Protein AF-A0A4D4JA63-F1 (afdb_monomer)

Foldseek 3Di:
DVVVVVVVVVVLVVVCVVDPDNVVSVVVVVVVVVVVVVVVPDDPDDDDDDDDDDDDDDDDDDDDD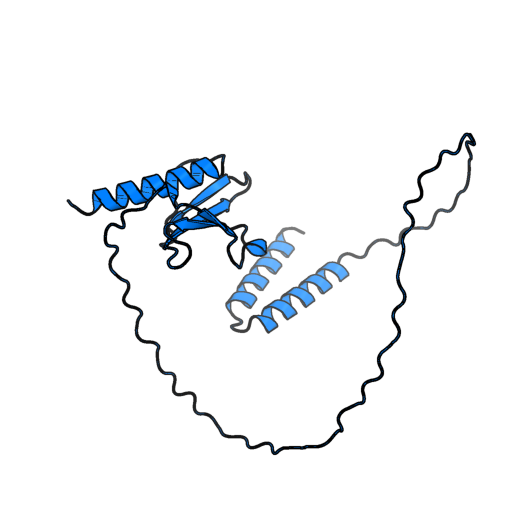DDDDDDDDDDDDDDDDDDDDPPDDDPDPPPPPPPPPPPPPPPDDQLDDFDPVQWDWAQDPCCVPFVKIWIWTDDPVDTDTQWIWFQDDPLRWIWTAGPVRHTQDDGHRDPVSNVVSSVVVSVCVNVVPPD

Solvent-accessible surface area (backbone atoms only — not comparable to full-atom values): 12854 Å² total; per-residue (Å²): 112,69,72,60,52,53,52,52,56,54,52,49,56,52,50,51,72,67,46,93,43,67,69,60,45,51,52,53,51,53,53,52,51,52,55,54,50,68,74,55,72,74,76,81,81,77,86,80,91,85,86,87,82,88,85,88,82,89,87,80,90,81,89,79,81,81,83,80,84,74,84,86,77,82,86,81,86,75,82,85,81,78,92,80,78,94,75,74,94,73,88,72,86,75,77,80,77,79,74,73,73,76,79,77,76,77,71,74,83,64,66,69,85,76,59,73,89,42,56,44,82,42,75,38,96,58,24,93,80,62,57,31,30,33,34,32,24,56,54,90,91,60,62,42,70,61,22,36,38,29,59,47,72,95,82,54,33,29,42,23,25,39,73,86,66,48,69,57,81,78,92,21,90,40,67,66,52,20,49,52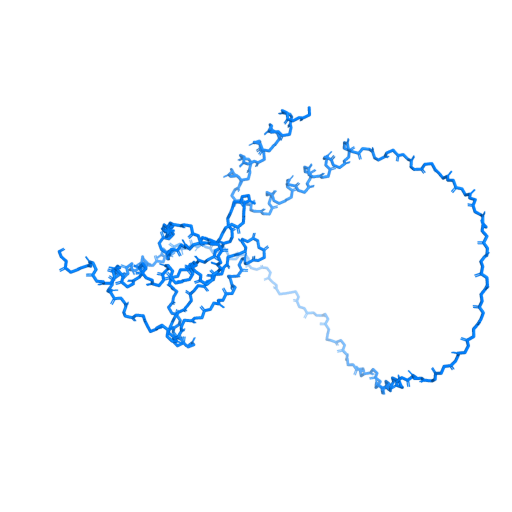,51,48,52,52,51,49,56,49,52,44,65,61,76,77,120

Nearest PDB structures (foldseek):
  5c94-assembly1_A-2  TM=3.506E-01  e=7.549E+00  Avian infectious bronchitis virus (strain M41)

pLDDT: mean 70.14, std 19.81, range [39.06, 97.62]

Mean predicted aligned error: 21.2 Å

Sequence (195 aa):
MAERAERAAGALRRAVTASGDIDTAVQDLLAAAAALTALHEPAPDEATPDTRARVTKPITEEAGQPTLVVPAAEPEDHPMPEADQLGKLVTKKVTKSRTRPPPVRATSPTPIDVDVDTVRLERSSDYNITGTWRVLAGTEDDPLVLGFLRREGIYRKWVARTVTAVKVSGHKPTRREALMALLLHHQQAAQGVGR

Secondary structure (DSSP, 8-state):
-HHHHHHHHHHHHHHHHH-S-HHHHHHHHHHHHHHHHHTS-PPP----------------------------------PPPP-----------------PPP-------------GGG-EEEE-TTHHHH-PEEEEES-SSS-EEEEEEEEETTTTEEEEEETT-PBPPS--SSHHHHHHHHHHHHHHHHHHTT-

Structure (mmCIF, N/CA/C/O backbone):
data_AF-A0A4D4JA63-F1
#
_entry.id   AF-A0A4D4JA63-F1
#
loop_
_atom_site.group_PDB
_atom_site.id
_atom_site.type_symbol
_atom_site.label_atom_id
_atom_site.label_alt_id
_atom_site.label_comp_id
_atom_site.label_asym_id
_atom_site.label_entity_id
_atom_site.label_seq_id
_atom_site.pdbx_PDB_ins_code
_atom_site.Cartn_x
_atom_site.Cartn_y
_atom_site.Cartn_z
_atom_site.occupancy
_atom_site.B_iso_or_equiv
_atom_site.auth_seq_id
_atom_site.auth_comp_id
_atom_site.auth_asym_id
_atom_site.auth_atom_id
_atom_site.pdbx_PDB_model_num
ATOM 1 N N . MET A 1 1 ? 10.667 -2.551 -38.366 1.00 55.56 1 MET A N 1
ATOM 2 C CA . MET A 1 1 ? 10.318 -3.537 -37.314 1.00 55.56 1 MET A CA 1
ATOM 3 C C . MET A 1 1 ? 9.519 -2.892 -36.178 1.00 55.56 1 MET A C 1
ATOM 5 O O . MET A 1 1 ? 8.389 -3.309 -35.966 1.00 55.56 1 MET A O 1
ATOM 9 N N . ALA A 1 2 ? 10.030 -1.843 -35.516 1.00 55.19 2 ALA A N 1
ATOM 10 C CA . ALA A 1 2 ? 9.375 -1.201 -34.361 1.00 55.19 2 ALA A CA 1
ATOM 11 C C . ALA A 1 2 ? 7.946 -0.675 -34.629 1.00 55.19 2 ALA A C 1
ATOM 13 O O . ALA A 1 2 ? 7.029 -0.956 -33.865 1.00 55.19 2 ALA A O 1
ATOM 14 N N . GLU A 1 3 ? 7.721 -0.009 -35.763 1.00 56.59 3 GLU A N 1
ATOM 15 C CA . GLU A 1 3 ? 6.415 0.587 -36.094 1.00 56.59 3 GLU A CA 1
ATOM 16 C C . GLU A 1 3 ? 5.309 -0.460 -36.357 1.00 56.59 3 GLU A C 1
ATOM 18 O O . GLU A 1 3 ? 4.123 -0.219 -36.128 1.00 56.59 3 GLU A O 1
ATOM 23 N N . ARG A 1 4 ? 5.692 -1.667 -36.804 1.00 56.50 4 ARG A N 1
ATOM 24 C CA . ARG A 1 4 ? 4.758 -2.794 -36.979 1.00 56.50 4 ARG A CA 1
ATOM 25 C C . ARG A 1 4 ? 4.388 -3.428 -35.637 1.00 56.50 4 ARG A C 1
ATOM 27 O O . ARG A 1 4 ? 3.228 -3.781 -35.444 1.00 56.50 4 ARG A O 1
ATOM 34 N N . ALA A 1 5 ? 5.339 -3.508 -34.705 1.00 62.22 5 ALA A N 1
ATOM 35 C CA . ALA A 1 5 ? 5.100 -4.016 -33.357 1.00 62.22 5 ALA A CA 1
ATOM 36 C C . ALA A 1 5 ? 4.168 -3.092 -32.552 1.00 62.22 5 ALA A C 1
ATOM 38 O O . ALA A 1 5 ? 3.255 -3.575 -31.885 1.00 62.22 5 ALA A O 1
ATOM 39 N N . GLU A 1 6 ? 4.324 -1.769 -32.670 1.00 61.19 6 GLU A N 1
ATOM 40 C CA . GLU A 1 6 ? 3.425 -0.818 -32.002 1.00 61.19 6 GLU A CA 1
ATOM 41 C C . GLU A 1 6 ? 1.997 -0.851 -32.557 1.00 61.19 6 GLU A C 1
ATOM 43 O O . GLU A 1 6 ? 1.040 -0.806 -31.781 1.00 61.19 6 GLU A O 1
ATOM 48 N N . ARG A 1 7 ? 1.818 -1.001 -33.879 1.00 64.06 7 ARG A N 1
ATOM 49 C CA . ARG A 1 7 ? 0.473 -1.169 -34.460 1.00 64.06 7 ARG A CA 1
ATOM 50 C C . ARG A 1 7 ? -0.195 -2.465 -34.007 1.00 64.06 7 ARG A C 1
ATOM 52 O O . ARG A 1 7 ? -1.382 -2.438 -33.688 1.00 64.06 7 ARG A O 1
ATOM 59 N N . ALA A 1 8 ? 0.555 -3.564 -33.920 1.00 62.78 8 ALA A N 1
ATOM 60 C CA . ALA A 1 8 ? 0.040 -4.836 -33.415 1.00 62.78 8 ALA A CA 1
ATOM 61 C C . ALA A 1 8 ? -0.356 -4.741 -31.930 1.00 62.78 8 ALA A C 1
ATOM 63 O O . ALA A 1 8 ? -1.462 -5.127 -31.556 1.00 62.78 8 ALA A O 1
ATOM 64 N N . ALA A 1 9 ? 0.490 -4.131 -31.093 1.00 68.00 9 ALA A N 1
ATOM 65 C CA . ALA A 1 9 ? 0.197 -3.915 -29.676 1.00 68.00 9 ALA A CA 1
ATOM 66 C C . ALA A 1 9 ? -1.012 -2.982 -29.456 1.00 68.00 9 ALA A C 1
ATOM 68 O O . ALA A 1 9 ? -1.812 -3.193 -28.541 1.00 68.00 9 ALA A O 1
ATOM 69 N N . GLY A 1 10 ? -1.170 -1.963 -30.306 1.00 68.88 10 GLY A N 1
ATOM 70 C CA . GLY A 1 10 ? -2.312 -1.052 -30.281 1.00 68.88 10 GLY A CA 1
ATOM 71 C C . GLY A 1 10 ? -3.630 -1.721 -30.681 1.00 68.88 10 GLY A C 1
ATOM 72 O O . GLY A 1 10 ? -4.651 -1.472 -30.040 1.00 68.88 10 GLY A O 1
ATOM 73 N N . ALA A 1 11 ? -3.614 -2.587 -31.699 1.00 65.75 11 ALA A N 1
ATOM 74 C CA . ALA A 1 11 ? -4.781 -3.365 -32.116 1.00 65.75 11 ALA A CA 1
ATOM 75 C C . ALA A 1 11 ? -5.203 -4.374 -31.036 1.00 65.75 11 ALA A C 1
ATOM 77 O O . ALA A 1 11 ? -6.379 -4.443 -30.683 1.00 65.75 11 ALA A O 1
ATOM 78 N N . LEU A 1 12 ? -4.229 -5.061 -30.431 1.00 62.06 12 LEU A N 1
ATOM 79 C CA . LEU A 1 12 ? -4.446 -6.015 -29.345 1.00 62.06 12 LEU A CA 1
ATOM 80 C C . LEU A 1 12 ? -5.107 -5.356 -28.125 1.00 62.06 12 LEU A C 1
ATOM 82 O O . LEU A 1 12 ? -6.103 -5.853 -27.609 1.00 62.06 12 LEU A O 1
ATOM 86 N N . ARG A 1 13 ? -4.612 -4.186 -27.693 1.00 67.31 13 ARG A N 1
ATOM 87 C CA . ARG A 1 13 ? -5.213 -3.458 -26.562 1.00 67.31 13 ARG A CA 1
ATOM 88 C C . ARG A 1 13 ? -6.661 -3.053 -26.814 1.00 67.31 13 ARG A C 1
ATOM 90 O O . ARG A 1 13 ? -7.427 -3.030 -25.860 1.00 67.31 13 ARG A O 1
ATOM 97 N N . ARG A 1 14 ? -7.031 -2.727 -28.058 1.00 64.31 14 ARG A N 1
ATOM 98 C CA . ARG A 1 14 ? -8.421 -2.389 -28.411 1.00 64.31 14 ARG A CA 1
ATOM 99 C C . ARG A 1 14 ? -9.321 -3.620 -28.474 1.00 64.31 14 ARG A C 1
ATOM 101 O O . ARG A 1 14 ? -10.467 -3.530 -28.058 1.00 64.31 14 ARG A O 1
ATOM 108 N N . ALA A 1 15 ? -8.816 -4.750 -28.966 1.00 61.62 15 ALA A N 1
ATOM 109 C CA . ALA A 1 15 ? -9.575 -5.999 -28.998 1.00 61.62 15 ALA A CA 1
ATOM 110 C C . ALA A 1 15 ? -9.868 -6.514 -27.577 1.00 61.62 15 ALA A C 1
ATOM 112 O O . ALA A 1 15 ? -11.009 -6.840 -27.262 1.00 61.62 15 ALA A O 1
ATOM 113 N N . VAL A 1 16 ? -8.869 -6.473 -26.687 1.00 63.69 16 VAL A N 1
ATOM 114 C CA . VAL A 1 16 ? -9.004 -6.898 -25.282 1.00 63.69 16 VAL A CA 1
ATOM 115 C C . VAL A 1 16 ? -9.969 -6.007 -24.493 1.00 63.69 16 VAL A C 1
ATOM 117 O O . VAL A 1 16 ? -10.670 -6.497 -23.618 1.00 63.69 16 VAL A O 1
ATOM 120 N N . THR A 1 17 ? -10.040 -4.703 -24.783 1.00 66.88 17 THR A N 1
ATOM 121 C CA . THR A 1 17 ? -11.009 -3.815 -24.116 1.00 66.88 17 THR A CA 1
ATOM 122 C C . THR A 1 17 ? -12.413 -3.882 -24.712 1.00 66.88 17 THR A C 1
ATOM 124 O O . THR A 1 17 ? -13.366 -3.516 -24.027 1.00 66.88 17 THR A O 1
ATOM 127 N N . ALA A 1 18 ? -12.556 -4.333 -25.962 1.00 64.31 18 ALA A N 1
ATOM 128 C CA . ALA A 1 18 ? -13.848 -4.492 -26.626 1.00 64.31 18 ALA A CA 1
ATOM 129 C C . ALA A 1 18 ? -14.502 -5.855 -26.346 1.00 64.31 18 ALA A C 1
ATOM 131 O O . ALA A 1 18 ? -15.730 -5.942 -26.311 1.00 64.31 18 ALA A O 1
ATOM 132 N N . SER A 1 19 ? -13.708 -6.907 -26.133 1.00 54.28 19 SER A N 1
ATOM 133 C CA . SER A 1 19 ? -14.225 -8.235 -25.817 1.00 54.28 19 SER A CA 1
ATOM 134 C C . SER A 1 19 ? -14.506 -8.337 -24.318 1.00 54.28 19 SER A C 1
ATOM 136 O O . SER A 1 19 ? -13.595 -8.365 -23.497 1.00 54.28 19 SER A O 1
ATOM 138 N N . GLY A 1 20 ? -15.786 -8.374 -23.943 1.00 58.97 20 GLY A N 1
ATOM 139 C CA . GLY A 1 20 ? -16.220 -8.578 -22.554 1.00 58.97 20 GLY A CA 1
ATOM 140 C C . GLY A 1 20 ? -15.987 -10.000 -22.030 1.00 58.97 20 GLY A C 1
ATOM 141 O O . GLY A 1 20 ? -16.422 -10.308 -20.922 1.00 58.97 20 GLY A O 1
ATOM 142 N N . ASP A 1 21 ? -15.337 -10.852 -22.823 1.00 69.62 21 ASP A N 1
ATOM 143 C CA . ASP A 1 21 ? -15.116 -12.262 -22.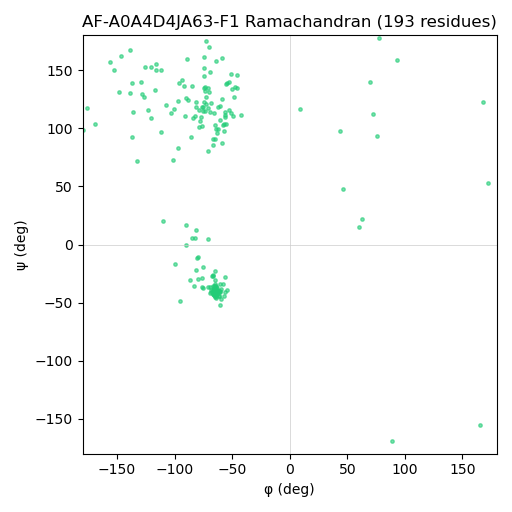547 1.00 69.62 21 ASP A CA 1
ATOM 144 C C . ASP A 1 21 ? -13.608 -12.559 -22.504 1.00 69.62 21 ASP A C 1
ATOM 146 O O . ASP A 1 21 ? -12.892 -12.482 -23.510 1.00 69.62 21 ASP A O 1
ATOM 150 N N . ILE A 1 22 ? -13.116 -12.817 -21.290 1.00 65.62 22 ILE A N 1
ATOM 151 C CA . ILE A 1 22 ? -11.687 -12.945 -20.971 1.00 65.62 22 ILE A CA 1
ATOM 152 C C . ILE A 1 22 ? -11.089 -14.173 -21.663 1.00 65.62 22 ILE A C 1
ATOM 154 O O . ILE A 1 22 ? -9.955 -14.109 -22.138 1.00 65.62 22 ILE A O 1
ATOM 158 N N . ASP A 1 23 ? -11.853 -15.258 -21.782 1.00 68.06 23 ASP A N 1
ATOM 159 C CA . ASP A 1 23 ? -11.395 -16.493 -22.417 1.00 68.06 23 ASP A CA 1
ATOM 160 C C . ASP A 1 23 ? -11.132 -16.293 -23.916 1.00 68.06 23 ASP A C 1
ATOM 162 O O . ASP A 1 23 ? -10.122 -16.762 -24.443 1.00 68.06 23 ASP A O 1
ATOM 166 N N . THR A 1 24 ? -11.967 -15.494 -24.588 1.00 68.19 24 THR A N 1
ATOM 167 C CA . THR A 1 24 ? -11.769 -15.142 -26.006 1.00 68.19 24 THR A CA 1
ATOM 168 C C . THR A 1 24 ? -10.519 -14.275 -26.192 1.00 68.19 24 THR A C 1
ATOM 170 O O . THR A 1 24 ? -9.704 -14.526 -27.077 1.00 68.19 24 THR A O 1
ATOM 173 N N . ALA A 1 25 ? -10.306 -13.295 -25.308 1.00 65.81 25 ALA A N 1
ATOM 174 C CA . ALA A 1 25 ? -9.130 -12.425 -25.355 1.00 65.81 25 ALA A CA 1
ATOM 175 C C . ALA A 1 25 ? -7.811 -13.186 -25.114 1.00 65.81 25 ALA A C 1
ATOM 177 O O . ALA A 1 25 ? -6.785 -12.862 -25.717 1.00 65.81 25 ALA A O 1
ATOM 178 N N . VAL A 1 26 ? -7.827 -14.201 -24.244 1.00 75.31 26 VAL A N 1
ATOM 179 C CA . VAL A 1 26 ? -6.666 -15.066 -23.992 1.00 75.31 26 VAL A CA 1
ATOM 180 C C . VAL A 1 26 ? -6.374 -15.956 -25.201 1.00 75.31 26 VAL A C 1
ATOM 182 O O . VAL A 1 26 ? -5.208 -16.078 -25.577 1.00 75.31 26 VAL A O 1
ATOM 185 N N . GLN A 1 27 ? -7.395 -16.529 -25.847 1.00 71.50 27 GLN A N 1
ATOM 186 C CA . GLN A 1 27 ? -7.204 -17.329 -27.062 1.00 71.50 27 GLN A CA 1
ATOM 187 C C . GLN A 1 27 ? -6.646 -16.498 -28.226 1.00 71.50 27 GLN A C 1
ATOM 189 O O . GLN A 1 27 ? -5.688 -16.929 -28.871 1.00 71.50 27 GLN A O 1
ATOM 194 N N . ASP A 1 28 ? -7.154 -15.281 -28.433 1.00 70.75 28 ASP A N 1
ATOM 195 C CA . ASP A 1 28 ? -6.648 -14.366 -29.464 1.00 70.75 28 ASP A CA 1
ATOM 196 C C . ASP A 1 28 ? -5.187 -13.961 -29.214 1.00 70.75 28 ASP A C 1
ATOM 198 O O . ASP A 1 28 ? -4.378 -13.899 -30.145 1.00 70.75 28 ASP A O 1
ATOM 202 N N . LEU A 1 29 ? -4.810 -13.731 -27.950 1.00 71.75 29 LEU A N 1
ATOM 203 C CA . LEU A 1 29 ? -3.424 -13.442 -27.574 1.00 71.75 29 LEU A CA 1
ATOM 204 C C . LEU A 1 29 ? -2.496 -14.623 -27.892 1.00 71.75 29 LEU A C 1
ATOM 206 O O . LEU A 1 29 ? -1.390 -14.427 -28.400 1.00 71.75 29 LEU A O 1
ATOM 210 N N . LEU A 1 30 ? -2.943 -15.844 -27.596 1.00 76.94 30 LEU A N 1
ATOM 211 C CA . LEU A 1 30 ? -2.167 -17.066 -27.795 1.00 76.94 30 LEU A CA 1
ATOM 212 C C . LEU A 1 30 ? -1.975 -17.360 -29.293 1.00 76.94 30 LEU A C 1
ATOM 214 O O . LEU A 1 30 ? -0.869 -17.697 -29.718 1.00 76.94 30 LEU A O 1
ATOM 218 N N . ALA A 1 31 ? -3.006 -17.121 -30.108 1.00 72.81 31 ALA A N 1
ATOM 219 C CA . ALA A 1 31 ? -2.924 -17.203 -31.565 1.00 72.81 31 ALA A CA 1
ATOM 220 C C . ALA A 1 31 ? -1.980 -16.140 -32.161 1.00 72.81 31 ALA A C 1
ATOM 222 O O . ALA A 1 31 ? -1.156 -16.448 -33.025 1.00 72.81 31 ALA A O 1
ATOM 223 N N . ALA A 1 32 ? -2.039 -14.898 -31.669 1.00 70.81 32 ALA A N 1
ATOM 224 C CA . ALA A 1 32 ? -1.147 -13.827 -32.114 1.00 70.81 32 ALA A CA 1
ATOM 225 C C . ALA A 1 32 ? 0.324 -14.096 -31.747 1.00 70.81 32 ALA A C 1
ATOM 227 O O . ALA A 1 32 ? 1.222 -13.817 -32.544 1.00 70.81 32 ALA A O 1
ATOM 228 N N . ALA A 1 33 ? 0.580 -14.669 -30.567 1.00 71.88 33 ALA A N 1
ATOM 229 C CA . ALA A 1 33 ? 1.919 -15.086 -30.159 1.00 71.88 33 ALA A CA 1
ATOM 230 C C . ALA A 1 33 ? 2.466 -16.197 -31.069 1.00 71.88 33 ALA A C 1
ATOM 232 O O . ALA A 1 33 ? 3.595 -16.086 -31.542 1.00 71.88 33 ALA A O 1
ATOM 233 N N . ALA A 1 34 ? 1.651 -17.205 -31.398 1.00 70.12 34 ALA A N 1
ATOM 234 C CA . ALA A 1 34 ? 2.039 -18.268 -32.325 1.00 70.12 34 ALA A CA 1
ATOM 235 C C . ALA A 1 34 ? 2.364 -17.732 -33.733 1.00 70.12 34 ALA A C 1
ATOM 237 O O . ALA A 1 34 ? 3.354 -18.143 -34.337 1.00 70.12 34 ALA A O 1
ATOM 238 N N . ALA A 1 35 ? 1.593 -16.760 -34.235 1.00 69.25 35 ALA A N 1
ATOM 239 C CA . ALA A 1 35 ? 1.867 -16.112 -35.520 1.00 69.25 35 ALA A CA 1
ATOM 240 C C . ALA A 1 35 ? 3.186 -15.313 -35.516 1.00 69.25 35 ALA A C 1
ATOM 242 O O . ALA A 1 35 ? 3.902 -15.289 -36.516 1.00 69.25 35 ALA A O 1
ATOM 243 N N . LEU A 1 36 ? 3.539 -14.683 -34.389 1.00 67.00 36 LEU A N 1
ATOM 244 C CA . LEU A 1 36 ? 4.828 -14.004 -34.225 1.00 67.00 36 LEU A CA 1
ATOM 245 C C . LEU A 1 36 ? 5.998 -14.991 -34.130 1.00 67.00 36 LEU A C 1
ATOM 247 O O . LEU A 1 36 ? 7.059 -14.712 -34.682 1.00 67.00 36 LEU A O 1
ATOM 251 N N . THR A 1 37 ? 5.806 -16.144 -33.486 1.00 66.44 37 THR A N 1
ATOM 252 C CA . THR A 1 37 ? 6.804 -17.224 -33.461 1.00 66.44 37 THR A CA 1
ATOM 253 C C . THR A 1 37 ? 7.017 -17.822 -34.851 1.00 66.44 37 THR A C 1
ATOM 255 O O . THR A 1 37 ? 8.156 -18.060 -35.226 1.00 66.44 37 THR A O 1
ATOM 258 N N . ALA A 1 38 ? 5.963 -17.980 -35.657 1.00 64.50 38 ALA A N 1
ATOM 259 C CA . ALA A 1 38 ? 6.079 -18.462 -37.036 1.00 64.50 38 ALA A CA 1
ATOM 260 C C . ALA A 1 38 ? 6.817 -17.483 -37.972 1.00 64.50 38 ALA A C 1
ATOM 262 O O . ALA A 1 38 ? 7.417 -17.903 -38.953 1.00 64.50 38 ALA A O 1
ATOM 263 N N . LEU A 1 39 ? 6.804 -16.180 -37.664 1.00 64.00 39 LEU A N 1
ATOM 264 C CA . LEU A 1 39 ? 7.601 -15.163 -38.368 1.00 64.00 39 LEU A CA 1
ATOM 265 C C . LEU A 1 39 ? 9.070 -15.129 -37.918 1.00 64.00 39 LEU A C 1
ATOM 267 O O . LEU A 1 39 ? 9.886 -14.450 -38.543 1.00 64.00 39 LEU A O 1
ATOM 271 N N . HIS A 1 40 ? 9.405 -15.825 -36.832 1.00 52.31 40 HIS A N 1
ATOM 272 C CA . HIS A 1 40 ? 10.767 -16.019 -36.362 1.00 52.31 40 HIS A CA 1
ATOM 273 C C . HIS A 1 40 ? 11.216 -17.421 -36.770 1.00 52.31 40 HIS A C 1
ATOM 275 O O . HIS A 1 40 ? 11.274 -18.323 -35.944 1.00 52.31 40 HIS A O 1
ATOM 281 N N . GLU A 1 41 ? 11.476 -17.606 -38.064 1.00 49.53 41 GLU A N 1
ATOM 282 C CA . GLU A 1 41 ? 12.080 -18.822 -38.610 1.00 49.53 41 GLU A CA 1
ATOM 283 C C . GLU A 1 41 ? 13.469 -18.988 -37.964 1.00 49.53 41 GLU A C 1
ATOM 285 O O . GLU A 1 41 ? 14.361 -18.175 -38.238 1.00 49.53 41 GLU A O 1
ATOM 290 N N . PRO A 1 42 ? 13.675 -19.951 -37.040 1.00 49.75 42 PRO A N 1
ATOM 291 C CA . PRO A 1 42 ? 15.015 -20.217 -36.560 1.00 49.75 42 PRO A CA 1
ATOM 292 C C . PRO A 1 42 ? 15.778 -20.817 -37.738 1.00 49.75 42 PRO A C 1
ATOM 294 O O . PRO A 1 42 ? 15.356 -21.824 -38.310 1.00 49.75 42 PRO A O 1
ATOM 297 N N . ALA A 1 43 ? 16.878 -20.173 -38.125 1.00 44.50 43 ALA A N 1
ATOM 298 C CA . ALA A 1 43 ? 17.797 -20.748 -39.094 1.00 44.50 43 ALA A CA 1
ATOM 299 C C . ALA A 1 43 ? 18.148 -22.183 -38.647 1.00 44.50 43 ALA A C 1
ATOM 301 O O . ALA A 1 43 ? 18.402 -22.384 -37.455 1.00 44.50 43 ALA A O 1
ATOM 302 N N . PRO A 1 44 ? 18.118 -23.178 -39.551 1.00 48.44 44 PRO A N 1
ATOM 303 C CA . PRO A 1 44 ? 18.487 -24.538 -39.201 1.00 48.44 44 PRO A CA 1
ATOM 304 C C . PRO A 1 44 ? 19.939 -24.538 -38.719 1.00 48.44 44 PRO A C 1
ATOM 306 O O . PRO A 1 44 ? 20.842 -24.121 -39.441 1.00 48.44 44 PRO A O 1
ATOM 309 N N . ASP A 1 45 ? 20.126 -24.960 -37.471 1.00 43.25 45 ASP A N 1
ATOM 310 C CA . ASP A 1 45 ? 21.423 -25.138 -36.830 1.00 43.25 45 ASP A CA 1
ATOM 311 C C . ASP A 1 45 ? 22.159 -26.259 -37.579 1.00 43.25 45 ASP A C 1
ATOM 313 O O . ASP A 1 45 ? 21.796 -27.438 -37.490 1.00 43.25 45 ASP A O 1
ATOM 317 N N . GLU A 1 46 ? 23.117 -25.876 -38.426 1.00 41.78 46 GLU A N 1
ATOM 318 C CA . GLU A 1 46 ? 23.966 -26.819 -39.140 1.00 41.78 46 GLU A CA 1
ATOM 319 C C . GLU A 1 46 ? 24.782 -27.625 -38.130 1.00 41.78 46 GLU A C 1
ATOM 321 O O . GLU A 1 46 ? 25.618 -27.114 -37.385 1.00 41.78 46 GLU A O 1
ATOM 326 N N . ALA A 1 47 ? 24.541 -28.932 -38.150 1.00 51.09 47 ALA A N 1
ATOM 327 C CA . ALA A 1 47 ? 25.324 -29.926 -37.452 1.00 51.09 47 ALA A CA 1
ATOM 328 C C . ALA A 1 47 ? 26.830 -29.741 -37.704 1.00 51.09 47 ALA A C 1
ATOM 330 O O . ALA A 1 47 ? 27.295 -29.795 -38.842 1.00 51.09 47 ALA A O 1
ATOM 331 N N . THR A 1 48 ? 27.615 -29.651 -36.631 1.00 50.19 48 THR A N 1
ATOM 332 C CA . THR A 1 48 ? 29.042 -29.992 -36.671 1.00 50.19 48 THR A CA 1
ATOM 333 C C . THR A 1 48 ? 29.338 -31.068 -35.624 1.00 50.19 48 THR A C 1
ATOM 335 O O . THR A 1 48 ? 29.183 -30.813 -34.429 1.00 50.19 48 THR A O 1
ATOM 338 N N . PRO A 1 49 ? 29.754 -32.280 -36.030 1.00 59.53 49 PRO A N 1
ATOM 339 C CA . PRO A 1 49 ? 30.339 -33.265 -35.134 1.00 59.53 49 PRO A CA 1
ATOM 340 C C . PRO A 1 49 ? 31.872 -33.192 -35.216 1.00 59.53 49 PRO A C 1
ATOM 342 O O . PRO A 1 49 ? 32.413 -33.369 -36.297 1.00 59.53 49 PRO A O 1
ATOM 345 N N . ASP A 1 50 ? 32.577 -32.982 -34.100 1.00 39.06 50 ASP A N 1
ATOM 346 C CA . ASP A 1 50 ? 33.965 -33.458 -33.901 1.00 39.06 50 ASP A CA 1
ATOM 347 C C . ASP A 1 50 ? 34.349 -33.279 -32.412 1.00 39.06 50 ASP A C 1
ATOM 349 O O . ASP A 1 50 ? 34.307 -32.174 -31.883 1.00 39.06 50 ASP A O 1
ATOM 353 N N . THR A 1 51 ? 34.381 -34.318 -31.573 1.00 48.78 51 THR A N 1
ATOM 354 C CA . THR A 1 51 ? 35.397 -35.376 -31.371 1.00 48.78 51 THR A CA 1
ATOM 355 C C . THR A 1 51 ? 36.695 -34.924 -30.662 1.00 48.78 51 THR A C 1
ATOM 357 O O . THR A 1 51 ? 37.562 -34.300 -31.253 1.00 48.78 51 THR A O 1
ATOM 360 N N . ARG A 1 52 ? 36.875 -35.442 -29.424 1.00 43.50 52 ARG A N 1
ATOM 361 C CA . ARG A 1 52 ? 38.127 -35.630 -28.628 1.00 43.50 52 ARG A CA 1
ATOM 362 C C . ARG A 1 52 ? 38.820 -34.346 -28.105 1.00 43.50 52 ARG A C 1
ATOM 364 O O . ARG A 1 52 ? 38.923 -33.353 -28.790 1.00 43.50 52 ARG A O 1
ATOM 371 N N . ALA A 1 53 ? 39.358 -34.293 -26.882 1.00 44.84 53 ALA A N 1
ATOM 372 C CA . ALA A 1 53 ? 40.165 -35.309 -26.216 1.00 44.84 53 ALA A CA 1
ATOM 373 C C . ALA A 1 53 ? 40.153 -35.226 -24.671 1.00 44.84 53 ALA A C 1
ATOM 375 O O . ALA A 1 53 ? 39.917 -34.191 -24.057 1.00 44.84 53 ALA A O 1
ATOM 376 N N . ARG A 1 54 ? 40.469 -36.390 -24.095 1.00 45.34 54 ARG A N 1
ATOM 377 C CA . ARG A 1 54 ? 40.712 -36.756 -22.692 1.00 45.34 54 ARG A CA 1
ATOM 378 C C . ARG A 1 54 ? 41.622 -35.793 -21.918 1.00 45.34 54 ARG A C 1
ATOM 380 O O . ARG A 1 54 ? 42.695 -35.471 -22.414 1.00 45.34 54 ARG A O 1
ATOM 387 N N . VAL A 1 55 ? 41.337 -35.619 -20.623 1.00 43.88 55 VAL A N 1
ATOM 388 C CA . VAL A 1 55 ? 42.363 -35.752 -19.571 1.00 43.88 55 VAL A CA 1
ATOM 389 C C . VAL A 1 55 ? 41.792 -36.556 -18.402 1.00 43.88 55 VAL A C 1
ATOM 391 O O . VAL A 1 55 ? 40.861 -36.151 -17.716 1.00 43.88 55 VAL A O 1
ATOM 394 N N . THR A 1 56 ? 42.386 -37.726 -18.216 1.00 46.72 56 THR A N 1
ATOM 395 C CA . THR A 1 56 ? 42.275 -38.643 -17.085 1.00 46.72 56 THR A CA 1
ATOM 396 C C . THR A 1 56 ? 42.981 -38.057 -15.863 1.00 46.72 56 THR A C 1
ATOM 398 O O . THR A 1 56 ? 44.145 -37.688 -15.999 1.00 46.72 56 THR A O 1
ATOM 401 N N . LYS A 1 57 ? 42.363 -38.101 -14.675 1.00 46.34 57 LYS A N 1
ATOM 402 C CA . LYS A 1 57 ? 43.041 -38.469 -13.414 1.00 46.34 57 LYS A CA 1
ATOM 403 C C . LYS A 1 57 ? 42.047 -39.168 -12.466 1.00 46.34 57 LYS A C 1
ATOM 405 O O . LYS A 1 57 ? 40.946 -38.650 -12.297 1.00 46.34 57 LYS A O 1
ATOM 410 N N . PRO A 1 58 ? 42.409 -40.322 -11.877 1.00 58.84 58 PRO A N 1
ATOM 411 C CA . PRO A 1 58 ? 41.649 -40.979 -10.814 1.00 58.84 58 PRO A CA 1
ATOM 412 C C . PRO A 1 58 ? 42.106 -40.460 -9.440 1.00 58.84 58 PRO A C 1
ATOM 414 O O . PRO A 1 58 ? 43.230 -39.967 -9.358 1.00 58.84 58 PRO A O 1
ATOM 417 N N . ILE A 1 59 ? 41.277 -40.609 -8.392 1.00 46.44 59 ILE A N 1
ATOM 418 C CA . ILE A 1 59 ? 41.646 -41.089 -7.035 1.00 46.44 59 ILE A CA 1
ATOM 419 C C . ILE A 1 59 ? 40.505 -40.855 -6.018 1.00 46.44 59 ILE A C 1
ATOM 421 O O . ILE A 1 59 ? 40.074 -39.728 -5.799 1.00 46.44 59 ILE A O 1
ATOM 425 N N . THR A 1 60 ? 40.090 -41.979 -5.420 1.00 43.47 60 THR A N 1
ATOM 426 C CA . THR A 1 60 ? 39.647 -42.195 -4.026 1.00 43.47 60 THR A CA 1
ATOM 427 C C . THR A 1 60 ? 38.255 -41.736 -3.574 1.00 43.47 60 THR A C 1
ATOM 429 O O . THR A 1 60 ? 38.038 -40.614 -3.135 1.00 43.47 60 THR A O 1
ATOM 432 N N . GLU A 1 61 ? 37.325 -42.695 -3.671 1.00 46.81 61 GLU A N 1
ATOM 433 C CA . GLU A 1 61 ? 36.529 -43.272 -2.568 1.00 46.81 61 GLU A CA 1
ATOM 434 C C . GLU A 1 61 ? 36.626 -42.580 -1.192 1.00 46.81 61 GLU A C 1
ATOM 436 O O . GLU A 1 61 ? 37.651 -42.674 -0.526 1.00 46.81 61 GLU A O 1
ATOM 441 N N . GLU A 1 62 ? 35.516 -42.034 -0.690 1.00 42.94 62 GLU A N 1
ATOM 442 C CA . GLU A 1 62 ? 35.098 -42.368 0.675 1.00 42.94 62 GLU A CA 1
ATOM 443 C C . GLU A 1 62 ? 33.580 -42.244 0.854 1.00 42.94 62 GLU A C 1
ATOM 445 O O . GLU A 1 62 ? 32.883 -41.513 0.149 1.00 42.94 62 GLU A O 1
ATOM 450 N N . ALA A 1 63 ? 33.097 -43.072 1.769 1.00 48.34 63 ALA A N 1
ATOM 451 C CA . ALA A 1 63 ? 31.740 -43.532 1.958 1.00 48.34 63 ALA A CA 1
ATOM 452 C C . ALA A 1 63 ? 30.755 -42.458 2.440 1.00 48.34 63 ALA A C 1
ATOM 454 O O . ALA A 1 63 ? 31.074 -41.585 3.242 1.00 48.34 63 ALA A O 1
ATOM 455 N N . GLY A 1 64 ? 29.499 -42.606 2.016 1.00 40.53 64 GLY A N 1
ATOM 456 C CA . GLY A 1 64 ? 28.388 -41.821 2.543 1.00 40.53 64 GLY A CA 1
ATOM 457 C C . GLY A 1 64 ? 27.085 -42.028 1.781 1.00 40.53 64 GLY A C 1
ATOM 458 O O . GLY A 1 64 ? 26.499 -41.060 1.313 1.00 40.53 64 GLY A O 1
ATOM 459 N N . GLN A 1 65 ? 26.636 -43.276 1.609 1.00 48.81 65 GLN A N 1
ATOM 460 C CA . GLN A 1 65 ? 25.261 -43.552 1.176 1.00 48.81 65 GLN A CA 1
ATOM 461 C C . GLN A 1 65 ? 24.305 -43.346 2.363 1.00 48.81 65 GLN A C 1
ATOM 463 O O . GLN A 1 65 ? 24.411 -44.087 3.341 1.00 48.81 65 GLN A O 1
ATOM 468 N N . PRO A 1 66 ? 23.337 -42.416 2.306 1.00 53.38 66 PRO A N 1
ATOM 469 C CA . PRO A 1 66 ? 22.152 -42.528 3.135 1.00 53.38 66 PRO A CA 1
ATOM 470 C C . PRO A 1 66 ? 21.221 -43.576 2.514 1.00 53.38 66 PRO A C 1
ATOM 472 O O . PRO A 1 66 ? 20.635 -43.374 1.450 1.00 53.38 66 PRO A O 1
ATOM 475 N N . THR A 1 67 ? 21.113 -44.714 3.194 1.00 45.94 67 THR A N 1
ATOM 476 C CA . THR A 1 67 ? 20.127 -45.771 2.963 1.00 45.94 67 THR A CA 1
ATOM 477 C C . THR A 1 67 ? 18.719 -45.181 2.870 1.00 45.94 67 THR A C 1
ATOM 479 O O . THR A 1 67 ? 18.159 -44.722 3.865 1.00 45.94 67 THR A O 1
ATOM 482 N N . LEU A 1 68 ? 18.132 -45.210 1.672 1.00 46.91 68 LEU A N 1
ATOM 483 C CA . LEU A 1 68 ? 16.736 -44.860 1.435 1.00 46.91 68 LEU A CA 1
ATOM 484 C C . LEU A 1 68 ? 15.886 -46.114 1.691 1.00 46.91 68 LEU A C 1
ATOM 486 O O . LEU A 1 68 ? 15.722 -46.962 0.817 1.00 46.91 68 LEU A O 1
ATOM 490 N N . VAL A 1 69 ? 15.401 -46.269 2.924 1.00 54.16 69 VAL A N 1
ATOM 491 C CA . VAL A 1 69 ? 14.437 -47.320 3.276 1.00 54.16 69 VAL A CA 1
ATOM 492 C C . VAL A 1 69 ? 13.068 -46.888 2.752 1.00 54.16 69 VAL A C 1
ATOM 494 O O . VAL A 1 69 ? 12.413 -46.034 3.343 1.00 54.16 69 VAL A O 1
ATOM 497 N N . VAL A 1 70 ? 12.647 -47.464 1.627 1.00 56.72 70 VAL A N 1
ATOM 498 C CA . VAL A 1 70 ? 11.251 -47.441 1.174 1.00 56.72 70 VAL A CA 1
ATOM 499 C C . VAL A 1 70 ? 10.571 -48.679 1.753 1.00 56.72 70 VAL A C 1
ATOM 501 O O . VAL A 1 70 ? 10.903 -49.785 1.323 1.00 56.72 70 VAL A O 1
ATOM 504 N N . PRO A 1 71 ? 9.636 -48.563 2.709 1.00 54.34 71 PRO A N 1
ATOM 505 C CA . PRO A 1 71 ? 8.713 -49.652 2.959 1.00 54.34 71 PRO A CA 1
ATOM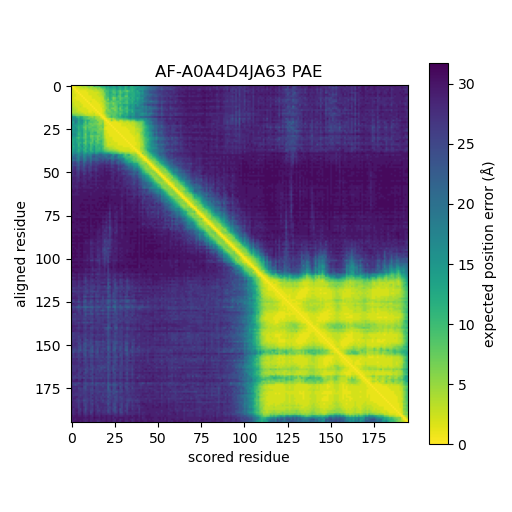 506 C C . PRO A 1 71 ? 7.697 -49.701 1.815 1.00 54.34 71 PRO A C 1
ATOM 508 O O . PRO A 1 71 ? 6.915 -48.775 1.600 1.00 54.34 71 PRO A O 1
ATOM 511 N N . ALA A 1 72 ? 7.758 -50.804 1.074 1.00 49.38 72 ALA A N 1
ATOM 512 C CA . ALA A 1 72 ? 6.687 -51.278 0.223 1.00 49.38 72 ALA A CA 1
ATOM 513 C C . ALA A 1 72 ? 5.438 -51.524 1.081 1.00 49.38 72 ALA A C 1
ATOM 515 O O . ALA A 1 72 ? 5.497 -52.268 2.060 1.00 49.38 72 ALA A O 1
ATOM 516 N N . ALA A 1 73 ? 4.325 -50.907 0.700 1.00 48.81 73 ALA A N 1
ATOM 517 C CA . ALA A 1 73 ? 2.999 -51.324 1.119 1.00 48.81 73 ALA A CA 1
ATOM 518 C C . ALA A 1 73 ? 2.143 -51.483 -0.139 1.00 48.81 73 ALA A C 1
ATOM 520 O O . ALA A 1 73 ? 2.157 -50.639 -1.036 1.00 48.81 73 ALA A O 1
ATOM 521 N N . GLU A 1 74 ? 1.511 -52.646 -0.190 1.00 51.44 74 GLU A N 1
ATOM 522 C CA . GLU A 1 74 ? 0.733 -53.237 -1.268 1.00 51.44 74 GLU A CA 1
ATOM 523 C C . GLU A 1 74 ? -0.471 -52.402 -1.736 1.00 51.44 74 GLU A C 1
ATOM 525 O O . GLU A 1 74 ? -0.954 -51.526 -1.017 1.00 51.44 74 GLU A O 1
ATOM 530 N N . PRO A 1 75 ? -0.965 -52.687 -2.956 1.00 55.22 75 PRO A N 1
ATOM 531 C CA . PRO A 1 75 ? -2.151 -52.061 -3.517 1.00 55.22 75 PRO A CA 1
ATOM 532 C C . PRO A 1 75 ? -3.417 -52.631 -2.865 1.00 55.22 75 PRO A C 1
ATOM 534 O O . PRO A 1 75 ? -3.748 -53.798 -3.060 1.00 55.22 75 PRO A O 1
ATOM 537 N N . GLU A 1 76 ? -4.154 -51.797 -2.132 1.00 55.91 76 GLU A N 1
ATOM 538 C CA . GLU A 1 76 ? -5.508 -52.151 -1.711 1.00 55.91 76 GLU A CA 1
ATOM 539 C C . GLU A 1 76 ? -6.488 -51.958 -2.872 1.00 55.91 76 GLU A C 1
ATOM 541 O O . GLU A 1 76 ? -6.833 -50.853 -3.296 1.00 55.91 76 GLU A O 1
ATOM 546 N N . ASP A 1 77 ? -6.872 -53.117 -3.387 1.00 54.75 77 ASP A N 1
ATOM 547 C CA . ASP A 1 77 ? -8.081 -53.450 -4.117 1.00 54.75 77 ASP A CA 1
ATOM 548 C C . ASP A 1 77 ? -9.312 -52.790 -3.471 1.00 54.75 77 ASP A C 1
ATOM 550 O O . ASP A 1 77 ? -9.710 -53.146 -2.362 1.00 54.75 77 ASP A O 1
ATOM 554 N N . HIS A 1 78 ? -9.926 -51.820 -4.154 1.00 53.31 78 HIS A N 1
ATOM 555 C CA . HIS A 1 78 ? -11.296 -51.417 -3.853 1.00 53.31 78 HIS A CA 1
ATOM 556 C C . HIS A 1 78 ? -12.096 -51.163 -5.143 1.00 53.31 78 HIS A C 1
ATOM 558 O O . HIS A 1 78 ? -11.629 -50.458 -6.044 1.00 53.31 78 HIS A O 1
ATOM 564 N N . PRO A 1 79 ? -13.303 -51.752 -5.242 1.00 58.62 79 PRO A N 1
ATOM 565 C CA . PRO A 1 79 ? -14.042 -51.925 -6.486 1.00 58.62 79 PRO A CA 1
ATOM 566 C C . PRO A 1 79 ? -14.688 -50.639 -7.012 1.00 58.62 79 PRO A C 1
ATOM 568 O O . PRO A 1 79 ? -15.101 -49.755 -6.261 1.00 58.62 79 PRO A O 1
ATOM 571 N N . MET A 1 80 ? -14.836 -50.602 -8.340 1.00 55.88 80 MET A N 1
ATOM 572 C CA . MET A 1 80 ? -15.694 -49.669 -9.071 1.00 55.88 80 MET A CA 1
ATOM 573 C C . MET A 1 80 ? -17.099 -49.585 -8.457 1.00 55.88 80 MET A C 1
ATOM 575 O O . MET A 1 80 ? -17.734 -50.625 -8.274 1.00 55.88 80 MET A O 1
ATOM 579 N N . PRO A 1 81 ? -17.663 -48.380 -8.287 1.00 61.41 81 PRO A N 1
ATOM 580 C CA . PRO A 1 81 ? -19.098 -48.205 -8.356 1.00 61.41 81 PRO A CA 1
ATOM 581 C C . PRO A 1 81 ? -19.545 -48.015 -9.811 1.00 61.41 81 PRO A C 1
ATOM 583 O O . PRO A 1 81 ? -18.930 -47.313 -10.617 1.00 61.41 81 PRO A O 1
ATOM 586 N N . GLU A 1 82 ? -20.631 -48.714 -10.098 1.00 52.31 82 GLU A N 1
ATOM 587 C CA . GLU A 1 82 ? -21.331 -48.882 -11.357 1.00 52.31 82 GLU A CA 1
ATOM 588 C C . GLU A 1 82 ? -21.684 -47.580 -12.086 1.00 52.3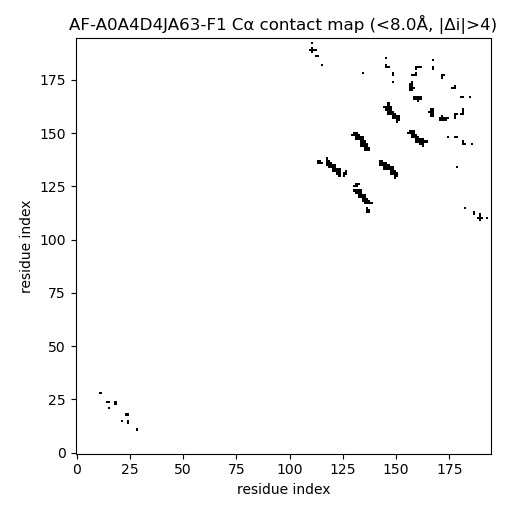1 82 GLU A C 1
ATOM 590 O O . GLU A 1 82 ? -22.057 -46.556 -11.508 1.00 52.31 82 GLU A O 1
ATOM 595 N N . ALA A 1 83 ? -21.653 -47.689 -13.412 1.00 51.91 83 ALA A N 1
ATOM 596 C CA . ALA A 1 83 ? -22.454 -46.871 -14.295 1.00 51.91 83 ALA A CA 1
ATOM 597 C C . ALA A 1 83 ? -23.935 -47.206 -14.081 1.00 51.91 83 ALA A C 1
ATOM 599 O O . ALA A 1 83 ? -24.342 -48.303 -14.426 1.00 51.91 83 ALA A O 1
ATOM 600 N N . ASP A 1 84 ? -24.721 -46.271 -13.553 1.00 51.50 84 ASP A N 1
ATOM 601 C CA . ASP A 1 84 ? -26.047 -45.935 -14.081 1.00 51.50 84 ASP A CA 1
ATOM 602 C C . ASP A 1 84 ? -26.623 -44.755 -13.288 1.00 51.50 84 ASP A C 1
ATOM 604 O O . ASP A 1 84 ? -26.843 -44.847 -12.079 1.00 51.50 84 ASP A O 1
ATOM 608 N N . GLN A 1 85 ? -26.862 -43.632 -13.965 1.00 50.31 85 GLN A N 1
ATOM 609 C CA . GLN A 1 85 ? -28.183 -42.999 -13.965 1.00 50.31 85 GLN A CA 1
ATOM 610 C C . GLN A 1 85 ? -28.168 -41.735 -14.824 1.00 50.31 85 GLN A C 1
ATOM 612 O O . GLN A 1 85 ? -27.803 -40.631 -14.412 1.00 50.31 85 GLN A O 1
ATOM 617 N N . LEU A 1 86 ? -28.656 -41.924 -16.049 1.00 52.59 86 LEU A N 1
ATOM 618 C CA . LEU A 1 86 ? -29.213 -40.891 -16.913 1.00 52.59 86 LEU A CA 1
ATOM 619 C C . LEU A 1 86 ? -30.408 -40.218 -16.213 1.00 52.59 86 LEU A C 1
ATOM 621 O O . LEU A 1 86 ? -31.567 -40.594 -16.378 1.00 52.59 86 LEU A O 1
ATOM 625 N N . GLY A 1 87 ? -30.118 -39.188 -15.422 1.00 43.03 87 GLY A N 1
ATOM 626 C CA . GLY A 1 87 ? -31.102 -38.353 -14.741 1.00 43.03 87 GLY A CA 1
ATOM 627 C C . GLY A 1 87 ? -31.4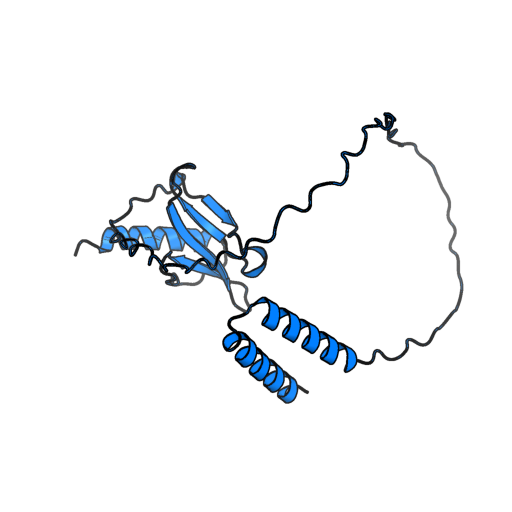09 -37.063 -15.501 1.00 43.03 87 GLY A C 1
ATOM 628 O O . GLY A 1 87 ? -30.869 -36.015 -15.181 1.00 43.03 87 GLY A O 1
ATOM 629 N N . LYS A 1 88 ? -32.312 -37.150 -16.485 1.00 50.56 88 LYS A N 1
ATOM 630 C CA . LYS A 1 88 ? -33.268 -36.104 -16.913 1.00 50.56 88 LYS A CA 1
ATOM 631 C C . LYS A 1 88 ? -32.730 -34.662 -17.029 1.00 50.56 88 LYS A C 1
ATOM 633 O O . LYS A 1 88 ? -32.805 -33.866 -16.093 1.00 50.56 88 LYS A O 1
ATOM 638 N N . LEU A 1 89 ? -32.380 -34.277 -18.261 1.00 45.56 89 LEU A N 1
ATOM 639 C CA . LEU A 1 89 ? -32.408 -32.882 -18.710 1.00 45.56 89 LEU A CA 1
ATOM 640 C C . LEU A 1 89 ? -33.815 -32.297 -18.484 1.00 45.56 89 LEU A C 1
ATOM 642 O O . LEU A 1 89 ? -34.741 -32.556 -19.248 1.00 45.56 89 LEU A O 1
ATOM 646 N N . VAL A 1 90 ? -33.969 -31.472 -17.450 1.00 45.25 90 VAL A N 1
ATOM 647 C CA . VAL A 1 90 ? -35.086 -30.531 -17.333 1.00 45.25 90 VAL A CA 1
ATOM 648 C C . VAL A 1 90 ? -34.505 -29.131 -17.460 1.00 45.25 90 VAL A C 1
ATOM 650 O O . VAL A 1 90 ? -34.002 -28.544 -16.504 1.00 45.25 90 VAL A O 1
ATOM 653 N N . THR A 1 91 ? -34.581 -28.584 -18.670 1.00 47.59 91 THR A N 1
ATOM 654 C CA . THR A 1 91 ? -34.293 -27.182 -18.972 1.00 47.59 91 THR A CA 1
ATOM 655 C C . THR A 1 91 ? -35.339 -26.286 -18.305 1.00 47.59 91 THR A C 1
ATOM 657 O O . THR A 1 91 ? -36.340 -25.914 -18.916 1.00 47.59 91 THR A O 1
ATOM 660 N N . LYS A 1 92 ? -35.128 -25.918 -17.037 1.00 44.22 92 LYS A N 1
ATOM 661 C CA . LYS A 1 92 ? -35.837 -24.784 -16.433 1.00 44.22 92 LYS A CA 1
ATOM 662 C C . LYS A 1 92 ? -35.111 -23.504 -16.840 1.00 44.22 92 LYS A C 1
ATOM 664 O O . LYS A 1 92 ? -33.999 -23.246 -16.388 1.00 44.22 92 LYS A O 1
ATOM 669 N N . LYS A 1 93 ? -35.751 -22.695 -17.693 1.00 43.25 93 LYS A N 1
ATOM 670 C CA . LYS A 1 93 ? -35.387 -21.287 -17.908 1.00 43.25 93 LYS A CA 1
ATOM 671 C C . LYS A 1 93 ? -35.451 -20.570 -16.556 1.00 43.25 93 LYS A C 1
ATOM 673 O O . LYS A 1 93 ? -36.526 -20.189 -16.105 1.00 43.25 93 LYS A O 1
ATOM 678 N N . VAL A 1 94 ? -34.304 -20.413 -15.900 1.00 42.81 94 VAL A N 1
ATOM 679 C CA . VAL A 1 94 ? -34.152 -19.511 -14.758 1.00 42.81 94 VAL A CA 1
ATOM 680 C C . VAL A 1 94 ? -34.022 -18.105 -15.319 1.00 42.81 94 VAL A C 1
ATOM 682 O O . VAL A 1 94 ? -32.970 -17.691 -15.805 1.00 42.81 94 VAL A O 1
ATOM 685 N N . THR A 1 95 ? -35.120 -17.363 -15.259 1.00 46.00 95 THR A N 1
ATOM 686 C CA . THR A 1 95 ? -35.114 -15.909 -15.354 1.00 46.00 95 THR A CA 1
ATOM 687 C C . T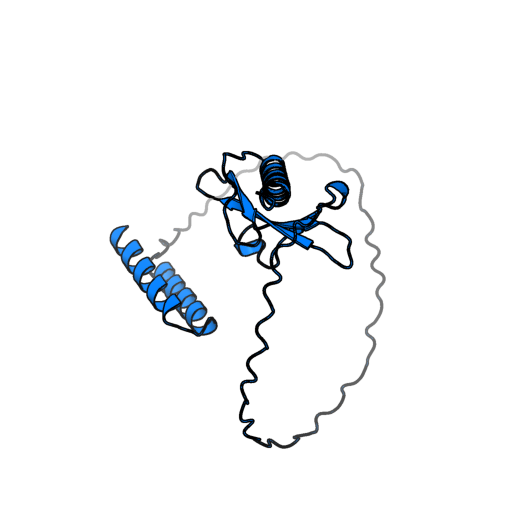HR A 1 95 ? -34.302 -15.401 -14.160 1.00 46.00 95 THR A C 1
ATOM 689 O O . THR A 1 95 ? -34.785 -15.397 -13.030 1.00 46.00 95 THR A O 1
ATOM 692 N N . LYS A 1 96 ? -33.026 -15.054 -14.379 1.00 44.56 96 LYS A N 1
ATOM 693 C CA . LYS A 1 96 ? -32.179 -14.396 -13.374 1.00 44.56 96 LYS A CA 1
ATOM 694 C C . LYS A 1 96 ? -32.776 -13.020 -13.084 1.00 44.56 96 LYS A C 1
ATOM 696 O O . LYS A 1 96 ? -32.445 -12.034 -13.740 1.00 44.56 96 LYS A O 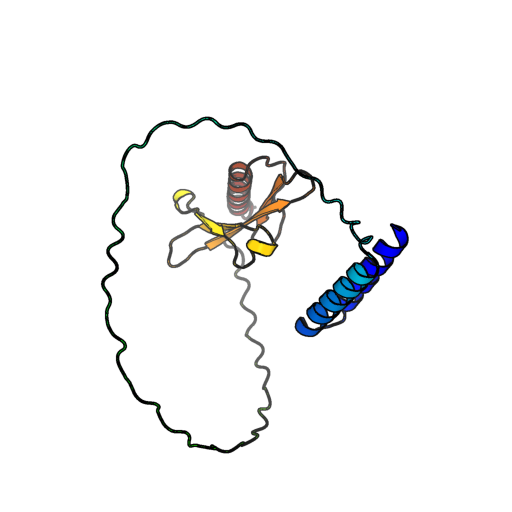1
ATOM 701 N N . SER A 1 97 ? -33.658 -12.961 -12.092 1.00 44.38 97 SER A N 1
ATOM 702 C CA . SER A 1 97 ? -34.001 -11.728 -11.397 1.00 44.38 97 SER A CA 1
ATOM 703 C C . SER A 1 97 ? -32.707 -11.181 -10.814 1.00 44.38 97 SER A C 1
ATOM 705 O O . SER A 1 97 ? -32.143 -11.714 -9.861 1.00 44.38 97 SER A O 1
ATOM 707 N N . ARG A 1 98 ? -32.174 -10.161 -11.479 1.00 46.66 98 ARG A N 1
ATOM 708 C CA . ARG A 1 98 ? -30.966 -9.447 -11.097 1.00 46.66 98 ARG A CA 1
ATOM 709 C C . ARG A 1 98 ? -31.301 -8.624 -9.855 1.00 46.66 98 ARG A C 1
ATOM 711 O O . ARG A 1 98 ? -31.597 -7.438 -9.954 1.00 46.66 98 ARG A O 1
ATOM 718 N N . THR A 1 99 ? -31.294 -9.270 -8.691 1.00 49.97 99 THR A N 1
ATOM 719 C CA . THR A 1 99 ? -31.326 -8.583 -7.402 1.00 49.97 99 THR A CA 1
ATOM 720 C C . THR A 1 99 ? -30.039 -7.784 -7.318 1.00 49.97 99 THR A C 1
ATOM 722 O O . THR A 1 99 ? -28.958 -8.326 -7.097 1.00 49.97 99 THR A O 1
ATOM 725 N N . ARG A 1 100 ? -30.149 -6.488 -7.614 1.00 45.88 100 ARG A N 1
ATOM 726 C CA . ARG A 1 100 ? -29.086 -5.511 -7.409 1.00 45.88 100 ARG A CA 1
ATOM 727 C C . ARG A 1 100 ? -28.656 -5.655 -5.944 1.00 45.88 100 ARG A C 1
ATOM 729 O O . ARG A 1 100 ? -29.510 -5.439 -5.082 1.00 45.88 100 ARG A O 1
ATOM 736 N N . PRO A 1 101 ? -27.409 -6.063 -5.643 1.00 53.66 101 PRO A N 1
ATOM 737 C CA . PRO A 1 101 ? -26.953 -6.074 -4.264 1.00 53.66 101 PRO A CA 1
ATOM 738 C C . PRO A 1 101 ? -27.167 -4.665 -3.695 1.00 53.66 101 PRO A C 1
ATOM 740 O O . PRO A 1 101 ? -26.973 -3.684 -4.431 1.00 53.66 101 PRO A O 1
ATOM 743 N N . PRO A 1 102 ? -27.641 -4.543 -2.444 1.00 54.09 102 PRO A N 1
ATOM 744 C CA . PRO A 1 102 ? -27.804 -3.241 -1.821 1.00 54.09 102 PRO A CA 1
ATOM 745 C C . PRO A 1 102 ? -26.475 -2.481 -1.933 1.00 54.09 102 PRO A C 1
ATOM 747 O O . PRO A 1 102 ? -25.417 -3.105 -1.814 1.00 54.09 102 PRO A O 1
ATOM 750 N N . PRO A 1 103 ? -26.495 -1.164 -2.215 1.00 49.34 103 PRO A N 1
ATOM 751 C CA . PRO A 1 103 ? -25.276 -0.377 -2.211 1.00 49.34 103 PRO A CA 1
ATOM 752 C C . PRO A 1 103 ? -24.649 -0.542 -0.831 1.00 49.34 103 PRO A C 1
ATOM 754 O O . PRO A 1 103 ? -25.232 -0.122 0.170 1.00 49.34 103 PRO A O 1
ATOM 757 N N . VAL A 1 104 ? -23.501 -1.220 -0.781 1.00 52.06 104 VAL A N 1
ATOM 758 C CA . VAL A 1 104 ? -22.695 -1.330 0.429 1.00 52.06 104 VAL A CA 1
ATOM 759 C C . VAL A 1 104 ? -22.422 0.109 0.828 1.00 52.06 104 VAL A C 1
ATOM 761 O O . VAL A 1 104 ? -21.790 0.854 0.077 1.00 52.06 104 VAL A O 1
ATOM 764 N N . ARG A 1 105 ? -23.047 0.537 1.928 1.00 46.25 105 ARG A N 1
ATOM 765 C CA . ARG A 1 105 ? -22.899 1.878 2.485 1.00 46.25 105 ARG A CA 1
ATOM 766 C C . ARG A 1 105 ? -21.397 2.101 2.587 1.00 46.25 105 ARG A C 1
ATOM 768 O O . ARG A 1 105 ? -20.738 1.384 3.331 1.00 46.25 105 ARG A O 1
ATOM 775 N N . ALA A 1 106 ? -20.860 3.026 1.795 1.00 49.38 106 ALA A N 1
ATOM 776 C CA . ALA A 1 106 ? -19.505 3.500 1.991 1.00 49.38 106 ALA A CA 1
ATOM 777 C C . ALA A 1 106 ? -19.520 4.155 3.368 1.00 49.38 106 ALA A C 1
ATOM 779 O O . ALA A 1 106 ? -20.032 5.263 3.524 1.00 49.38 106 ALA A O 1
ATOM 780 N N . THR A 1 107 ? -19.115 3.400 4.387 1.00 50.00 107 THR A N 1
ATOM 781 C CA . THR A 1 107 ? -18.973 3.897 5.743 1.00 50.00 107 THR A CA 1
ATOM 782 C C . THR A 1 107 ? -18.027 5.076 5.627 1.00 50.00 107 THR A C 1
ATOM 784 O O . THR A 1 107 ? -16.889 4.917 5.180 1.00 50.00 107 THR A O 1
ATOM 787 N N . SER A 1 108 ? -18.537 6.274 5.908 1.00 46.44 108 SER A N 1
ATOM 788 C CA . SER A 1 108 ? -17.723 7.478 5.990 1.00 46.44 108 SER A CA 1
ATOM 789 C C . SER A 1 108 ? -16.482 7.143 6.818 1.00 46.44 108 SER A C 1
ATOM 791 O O . SER A 1 108 ? -16.642 6.468 7.838 1.00 46.44 108 SER A O 1
ATOM 793 N N . PRO A 1 109 ? -15.271 7.541 6.391 1.00 50.62 109 PRO A N 1
ATOM 794 C CA . PRO A 1 109 ? -14.051 7.197 7.100 1.00 50.62 109 PRO A CA 1
ATOM 795 C C . PRO A 1 109 ? -14.079 7.914 8.447 1.00 50.62 109 PRO A C 1
ATOM 797 O O . PRO A 1 109 ? -13.668 9.065 8.569 1.00 50.62 109 PRO A O 1
ATOM 800 N N . THR A 1 110 ? -14.615 7.248 9.466 1.00 57.56 110 THR A N 1
ATOM 801 C CA . THR A 1 110 ? -14.301 7.591 10.843 1.00 57.56 110 THR A CA 1
ATOM 802 C C . THR A 1 110 ? -12.784 7.531 10.959 1.00 57.56 110 THR A C 1
ATOM 804 O O . THR A 1 110 ? -12.191 6.626 10.369 1.00 57.56 110 THR A O 1
ATOM 807 N N . PRO A 1 111 ? -12.136 8.479 11.646 1.00 63.16 111 PRO A N 1
ATOM 808 C CA . PRO A 1 111 ? -10.708 8.390 11.911 1.00 63.16 111 PRO A CA 1
ATOM 809 C C . PRO A 1 111 ? -10.459 7.073 12.652 1.00 63.16 111 PRO A C 1
ATOM 811 O O . PRO A 1 111 ? -10.848 6.924 13.808 1.00 63.16 111 PRO A O 1
ATOM 814 N N . ILE A 1 112 ? -9.925 6.080 11.940 1.00 69.00 112 ILE A N 1
ATOM 815 C CA . ILE A 1 112 ? -9.624 4.777 12.519 1.00 69.00 112 ILE A CA 1
ATOM 816 C C . ILE A 1 112 ? -8.293 4.940 13.233 1.00 69.00 112 ILE A C 1
ATOM 818 O O . ILE A 1 112 ? -7.294 5.281 12.596 1.00 69.00 112 ILE A O 1
ATOM 822 N N . ASP A 1 113 ? -8.298 4.735 14.546 1.00 79.88 113 ASP A N 1
ATOM 823 C CA . ASP A 1 113 ? -7.063 4.627 15.305 1.00 79.88 113 ASP A CA 1
ATOM 824 C C . ASP A 1 113 ? -6.397 3.298 14.937 1.00 79.88 113 ASP A C 1
ATOM 826 O O . ASP A 1 113 ? -6.996 2.228 15.062 1.00 79.88 113 ASP A O 1
ATOM 830 N N . VAL A 1 114 ? -5.201 3.378 14.362 1.00 84.25 114 VAL A N 1
ATOM 831 C CA . VAL A 1 114 ? -4.484 2.221 13.825 1.00 84.25 114 VAL A CA 1
ATOM 832 C C . VAL A 1 114 ? -3.388 1.850 14.807 1.00 84.25 114 VAL A C 1
ATOM 834 O O . VAL A 1 114 ? -2.403 2.578 14.934 1.00 84.25 114 VAL A O 1
ATOM 837 N N . ASP A 1 115 ? -3.523 0.685 15.435 1.00 87.56 115 ASP A N 1
ATOM 838 C CA . ASP A 1 115 ? -2.459 0.113 16.252 1.00 87.56 115 ASP A CA 1
ATOM 839 C C . ASP A 1 115 ? -1.291 -0.341 15.360 1.00 87.56 115 ASP A C 1
ATOM 841 O O . ASP A 1 115 ? -1.413 -1.264 14.546 1.00 87.56 115 ASP A O 1
ATOM 845 N N . VAL A 1 116 ? -0.147 0.328 15.508 1.00 87.31 116 VAL A N 1
ATOM 846 C CA . VAL A 1 116 ? 1.063 0.099 14.709 1.00 87.31 116 VAL A CA 1
ATOM 847 C C . VAL A 1 116 ? 1.671 -1.280 14.982 1.00 87.31 116 VAL A C 1
ATOM 849 O O . VAL A 1 116 ? 2.283 -1.851 14.076 1.00 87.31 116 VAL A O 1
ATOM 852 N N . ASP A 1 117 ? 1.461 -1.846 16.172 1.00 90.44 117 ASP A N 1
ATOM 853 C CA . ASP A 1 117 ? 2.022 -3.146 16.557 1.00 90.44 117 ASP A CA 1
ATOM 854 C C . ASP A 1 117 ? 1.288 -4.321 15.891 1.00 90.44 117 ASP A C 1
ATOM 856 O O . ASP A 1 117 ? 1.841 -5.409 15.730 1.00 90.44 117 ASP A O 1
ATOM 860 N N . THR A 1 118 ? 0.068 -4.086 15.404 1.00 93.62 118 THR A N 1
ATOM 861 C CA . THR A 1 118 ? -0.739 -5.087 14.684 1.00 93.62 118 THR A CA 1
ATOM 862 C C . THR A 1 118 ? -0.508 -5.091 13.170 1.00 93.62 118 THR A C 1
ATOM 864 O O . THR A 1 118 ? -1.122 -5.871 12.434 1.00 93.62 118 THR A O 1
ATOM 867 N N . VAL A 1 119 ? 0.371 -4.215 12.670 1.00 95.44 119 VAL A N 1
ATOM 868 C CA . VAL A 1 119 ? 0.571 -4.037 11.232 1.00 95.44 119 VAL A CA 1
ATOM 869 C C . VAL A 1 119 ? 1.312 -5.230 10.634 1.00 95.44 119 VAL A C 1
ATOM 871 O O . VAL A 1 119 ? 2.471 -5.503 10.951 1.00 95.44 119 VAL A O 1
ATOM 874 N N . ARG A 1 120 ? 0.676 -5.893 9.665 1.00 95.94 120 ARG A N 1
ATOM 875 C CA . ARG A 1 120 ? 1.245 -7.019 8.917 1.00 95.94 120 ARG A CA 1
ATOM 876 C C . ARG A 1 120 ? 1.189 -6.806 7.408 1.00 95.94 120 ARG A C 1
ATOM 878 O O . ARG A 1 120 ? 0.346 -6.086 6.873 1.00 95.94 120 ARG A O 1
ATOM 885 N N . LEU A 1 121 ? 2.133 -7.434 6.710 1.00 96.81 121 LEU A N 1
ATOM 886 C CA . LEU A 1 121 ? 2.238 -7.407 5.252 1.00 96.81 121 LEU A CA 1
ATOM 887 C C . LEU A 1 121 ? 1.838 -8.758 4.678 1.00 96.81 121 LEU A C 1
ATOM 889 O O . LEU A 1 121 ? 2.506 -9.759 4.927 1.00 96.81 121 LEU A O 1
ATOM 893 N N . GLU A 1 122 ? 0.814 -8.759 3.836 1.00 97.12 122 GLU A N 1
ATOM 894 C CA . GLU A 1 122 ? 0.322 -9.957 3.163 1.00 97.12 122 GLU A CA 1
ATOM 895 C C . GLU A 1 122 ? 0.502 -9.828 1.648 1.00 97.12 122 GLU A C 1
ATOM 897 O O . GLU A 1 122 ? 0.491 -8.728 1.089 1.00 97.12 122 GLU A O 1
ATOM 902 N N . ARG A 1 123 ? 0.694 -10.946 0.949 1.00 97.38 123 ARG A N 1
ATOM 903 C CA . ARG A 1 123 ? 0.672 -10.942 -0.518 1.00 97.38 123 ARG A CA 1
ATOM 904 C C . ARG A 1 123 ? -0.777 -10.804 -0.982 1.00 97.38 123 ARG A C 1
ATOM 906 O O . ARG A 1 123 ? -1.649 -11.487 -0.465 1.00 97.38 123 ARG A O 1
ATOM 913 N N . SER A 1 124 ? -1.038 -9.937 -1.959 1.00 95.06 124 SER A N 1
ATOM 914 C CA . SER A 1 124 ? -2.367 -9.902 -2.593 1.00 95.06 124 SER A CA 1
ATOM 915 C C . SER A 1 124 ? -2.634 -11.223 -3.323 1.00 95.06 124 SER A C 1
ATOM 917 O O . SER A 1 124 ? -1.692 -11.912 -3.720 1.00 95.06 124 SER A O 1
ATOM 919 N N . SER A 1 125 ? -3.899 -11.564 -3.558 1.00 93.88 125 SER A N 1
ATOM 920 C CA . SER A 1 125 ? -4.270 -12.752 -4.344 1.00 93.88 125 SER A CA 1
ATOM 921 C C . SER A 1 125 ? -3.673 -12.720 -5.758 1.00 93.88 125 SER A C 1
ATOM 923 O O . SER A 1 125 ? -3.245 -13.741 -6.286 1.00 93.88 125 SER A O 1
ATOM 925 N N . ASP A 1 126 ? -3.550 -11.529 -6.339 1.00 93.25 126 ASP A N 1
ATOM 926 C CA . ASP A 1 126 ? -2.936 -11.255 -7.640 1.00 93.25 126 ASP A CA 1
ATOM 927 C C . ASP A 1 126 ? -1.423 -10.949 -7.571 1.00 93.25 126 ASP A C 1
ATOM 929 O O . ASP A 1 126 ? -0.846 -10.430 -8.529 1.00 93.25 126 ASP A O 1
ATOM 933 N N . TYR A 1 127 ? -0.741 -11.281 -6.465 1.00 93.50 127 TYR A N 1
ATOM 934 C CA . TYR A 1 127 ? 0.672 -10.936 -6.252 1.00 93.50 127 TYR A CA 1
ATOM 935 C C . TYR A 1 127 ? 1.602 -11.402 -7.376 1.00 93.50 127 TYR A C 1
ATOM 937 O O . TYR A 1 127 ? 2.513 -10.670 -7.756 1.00 93.50 127 TYR A O 1
ATOM 945 N N . ASN A 1 128 ? 1.373 -12.591 -7.933 1.00 94.19 128 ASN A N 1
ATOM 946 C CA . ASN A 1 128 ? 2.218 -13.127 -9.003 1.00 94.19 128 ASN A CA 1
ATOM 947 C C . ASN A 1 128 ? 2.138 -12.292 -10.293 1.00 94.19 128 ASN A C 1
ATOM 949 O O . ASN A 1 128 ? 3.071 -12.310 -11.088 1.00 94.19 128 ASN A O 1
ATOM 953 N N . ILE A 1 129 ? 1.049 -11.539 -10.478 1.00 92.06 129 ILE A N 1
ATOM 954 C CA . ILE A 1 129 ? 0.816 -10.685 -11.646 1.00 92.06 129 ILE A CA 1
ATOM 955 C C . ILE A 1 129 ? 1.258 -9.250 -11.346 1.00 92.06 129 ILE A C 1
ATOM 957 O O . ILE A 1 129 ? 1.975 -8.633 -12.131 1.00 92.06 129 ILE A O 1
ATOM 961 N N . THR A 1 130 ? 0.832 -8.698 -10.207 1.00 91.38 130 THR A N 1
ATOM 962 C CA . THR A 1 130 ? 0.990 -7.265 -9.912 1.00 91.38 130 THR A CA 1
ATOM 963 C C . THR A 1 130 ? 2.173 -6.945 -9.000 1.00 91.38 130 THR A C 1
ATOM 965 O O . THR A 1 130 ? 2.577 -5.785 -8.898 1.00 91.38 130 THR A O 1
ATOM 968 N N . GLY A 1 131 ? 2.722 -7.944 -8.304 1.00 94.06 131 GLY A N 1
ATOM 969 C CA . GLY A 1 131 ? 3.733 -7.756 -7.263 1.00 94.06 131 GLY A CA 1
ATOM 970 C C . GLY A 1 131 ? 3.232 -6.941 -6.065 1.00 94.06 131 GLY A C 1
ATOM 971 O O . GLY A 1 131 ? 4.042 -6.323 -5.367 1.00 94.06 131 GLY A O 1
ATOM 972 N N . THR A 1 132 ? 1.912 -6.885 -5.850 1.00 96.50 132 THR A N 1
ATOM 973 C CA . THR A 1 132 ? 1.286 -6.014 -4.847 1.00 96.50 132 THR A CA 1
ATOM 974 C C . THR A 1 132 ? 1.149 -6.700 -3.492 1.00 96.50 132 THR A C 1
ATOM 976 O O . THR A 1 132 ? 0.541 -7.760 -3.358 1.00 96.50 132 THR A O 1
ATOM 979 N N . TRP A 1 133 ? 1.662 -6.057 -2.454 1.00 97.62 133 TRP A N 1
ATOM 980 C CA . TRP A 1 133 ? 1.462 -6.420 -1.056 1.00 97.62 133 TRP A CA 1
ATOM 981 C C . TRP A 1 133 ? 0.289 -5.634 -0.472 1.00 97.62 133 TRP A C 1
ATOM 983 O O . TRP A 1 133 ? 0.151 -4.444 -0.752 1.00 97.62 133 TRP A O 1
ATOM 993 N N . ARG A 1 134 ? -0.517 -6.275 0.369 1.00 97.12 134 ARG A N 1
ATOM 994 C CA . ARG A 1 134 ? -1.546 -5.649 1.202 1.00 97.12 134 ARG A CA 1
ATOM 995 C C . ARG A 1 134 ? -0.938 -5.307 2.552 1.00 97.12 134 ARG A C 1
ATOM 997 O O . ARG A 1 134 ? -0.200 -6.107 3.124 1.00 97.12 134 ARG A O 1
ATOM 1004 N N . VAL A 1 135 ? -1.246 -4.117 3.046 1.00 96.88 135 VAL A N 1
ATOM 1005 C CA . VAL A 1 135 ? -0.925 -3.700 4.410 1.00 96.88 135 VAL A CA 1
ATOM 1006 C C . VAL A 1 135 ? -2.188 -3.858 5.234 1.00 96.88 135 VAL A C 1
ATOM 1008 O O . VAL A 1 135 ? -3.190 -3.201 4.941 1.00 96.88 135 VAL A O 1
ATOM 1011 N N . LEU A 1 136 ? -2.135 -4.739 6.222 1.00 96.12 136 LEU A N 1
ATOM 1012 C CA . LEU A 1 136 ? -3.231 -5.027 7.137 1.00 96.12 136 LEU A CA 1
ATOM 1013 C C . LEU A 1 136 ? -2.862 -4.537 8.539 1.00 96.12 136 LEU A C 1
ATOM 1015 O O . LEU A 1 136 ? -1.683 -4.528 8.884 1.00 96.12 136 LEU A O 1
ATOM 1019 N N . ALA A 1 137 ? -3.855 -4.157 9.327 1.00 94.56 137 ALA A N 1
ATOM 1020 C CA . ALA A 1 137 ? -3.748 -3.871 10.754 1.00 94.56 137 ALA A CA 1
ATOM 1021 C C . ALA A 1 137 ? -4.961 -4.458 11.484 1.00 94.56 137 ALA A C 1
ATOM 1023 O O . ALA A 1 137 ? -5.934 -4.845 10.842 1.00 94.56 137 ALA A O 1
ATOM 1024 N N . GLY A 1 138 ? -4.912 -4.522 12.808 1.00 92.38 138 GLY A N 1
ATOM 1025 C CA . GLY A 1 138 ? -5.934 -5.161 13.629 1.00 92.38 138 GLY A CA 1
ATOM 1026 C C . GLY A 1 138 ? -5.681 -6.651 13.853 1.00 92.38 138 GLY A C 1
ATOM 1027 O O . GLY A 1 138 ? -4.600 -7.185 13.580 1.00 92.38 138 GLY A O 1
ATOM 1028 N N . THR A 1 139 ? -6.689 -7.327 14.394 1.00 91.94 139 THR A N 1
ATOM 1029 C CA . THR A 1 139 ? -6.598 -8.735 14.789 1.00 91.94 139 THR A CA 1
ATOM 1030 C C . THR A 1 139 ? -6.585 -9.667 13.573 1.00 91.94 139 THR A C 1
ATOM 1032 O O . THR A 1 139 ? -6.645 -9.246 12.411 1.00 91.94 139 THR A O 1
ATOM 1035 N N . GLU A 1 140 ? -6.406 -10.965 13.811 1.00 90.00 140 GLU A N 1
ATOM 1036 C CA . GLU A 1 140 ? -6.489 -11.956 12.738 1.00 90.00 140 GLU A CA 1
ATOM 1037 C C . GLU A 1 140 ? -7.927 -12.114 12.226 1.00 90.00 140 GLU A C 1
ATOM 1039 O O . GLU A 1 140 ? -8.124 -12.211 11.017 1.00 90.00 140 GLU A O 1
ATOM 1044 N N . ASP A 1 141 ? -8.906 -12.024 13.132 1.00 91.81 141 ASP A N 1
ATOM 1045 C CA . ASP A 1 141 ? -10.335 -12.186 12.844 1.00 91.81 141 ASP A CA 1
ATOM 1046 C C . ASP A 1 141 ? -10.977 -10.970 12.159 1.00 91.81 141 ASP A C 1
ATOM 1048 O O . ASP A 1 141 ? -11.925 -11.131 11.392 1.00 91.81 141 ASP A O 1
ATOM 1052 N N . ASP A 1 142 ? -10.461 -9.761 12.409 1.00 91.06 142 ASP A N 1
ATOM 1053 C CA . ASP A 1 142 ? -10.956 -8.523 11.793 1.00 91.06 142 ASP A CA 1
ATOM 1054 C C . ASP A 1 142 ? -9.803 -7.664 11.239 1.00 91.06 142 ASP A C 1
ATOM 1056 O O . ASP A 1 142 ? -9.419 -6.642 11.820 1.00 91.06 142 ASP A O 1
ATOM 1060 N N . PRO A 1 143 ? -9.177 -8.093 10.124 1.00 93.00 143 PRO A N 1
ATOM 1061 C CA . PRO A 1 143 ? -8.085 -7.352 9.521 1.00 93.00 143 PRO A CA 1
ATOM 1062 C C . PRO A 1 143 ? -8.585 -6.122 8.767 1.00 93.00 143 PRO A C 1
ATOM 1064 O O . PRO A 1 143 ? -9.230 -6.209 7.718 1.00 93.00 143 PRO A O 1
ATOM 1067 N N . LEU A 1 144 ? -8.151 -4.953 9.218 1.00 92.88 144 LEU A N 1
ATOM 1068 C CA . LEU A 1 144 ? -8.329 -3.699 8.510 1.00 92.88 144 LEU A CA 1
ATOM 1069 C C . LEU A 1 144 ? -7.267 -3.533 7.422 1.00 92.88 144 LEU A C 1
ATOM 1071 O O . LEU A 1 144 ? -6.067 -3.483 7.689 1.00 92.88 144 LEU A O 1
ATOM 1075 N N . VAL A 1 145 ? -7.699 -3.361 6.173 1.00 94.81 145 VAL A N 1
ATOM 1076 C CA . VAL A 1 145 ? -6.788 -3.028 5.071 1.00 94.81 145 VAL A CA 1
ATOM 1077 C C . VAL A 1 145 ? -6.453 -1.540 5.119 1.00 94.81 145 VAL A C 1
ATOM 1079 O O . VAL A 1 145 ? -7.309 -0.695 4.873 1.00 94.81 145 VAL A O 1
ATOM 1082 N N . LEU A 1 146 ? -5.188 -1.206 5.355 1.00 93.69 146 LEU A N 1
ATOM 1083 C CA . LEU A 1 146 ? -4.713 0.179 5.314 1.00 93.69 146 LEU A CA 1
ATOM 1084 C C . LEU A 1 146 ? -4.391 0.621 3.883 1.00 93.69 146 LEU A C 1
ATOM 1086 O O . LEU A 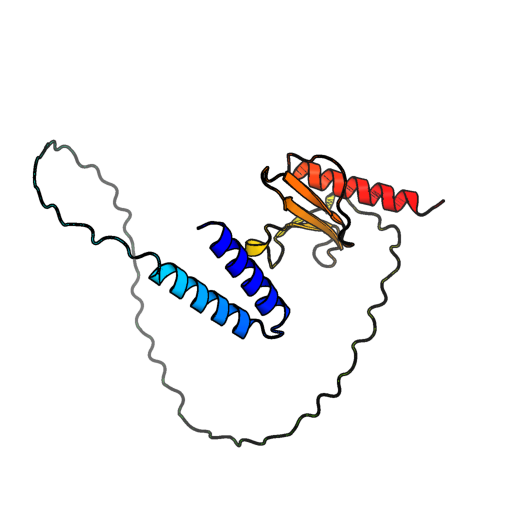1 146 ? -4.595 1.775 3.497 1.00 93.69 146 LEU A O 1
ATOM 1090 N N . GLY A 1 147 ? -3.873 -0.293 3.067 1.00 95.81 147 GLY A N 1
ATOM 1091 C CA . GLY A 1 147 ? -3.518 0.011 1.690 1.00 95.81 147 GLY A CA 1
ATOM 1092 C C . GLY A 1 147 ? -2.637 -1.047 1.052 1.00 95.81 147 GLY A C 1
ATOM 1093 O O . GLY A 1 147 ? -2.644 -2.215 1.438 1.00 95.81 147 GLY A O 1
ATOM 1094 N N . PHE A 1 148 ? -1.878 -0.619 0.050 1.00 97.06 148 PHE A N 1
ATOM 1095 C CA . PHE A 1 148 ? -1.144 -1.497 -0.847 1.00 97.06 148 PHE A CA 1
ATOM 1096 C C . PHE A 1 148 ? 0.269 -0.974 -1.103 1.00 97.06 148 PHE A C 1
ATOM 1098 O O . PHE A 1 148 ? 0.470 0.222 -1.320 1.00 97.06 148 PHE A O 1
ATOM 1105 N N . LEU A 1 149 ? 1.252 -1.873 -1.131 1.00 97.00 149 LEU A N 1
ATOM 1106 C CA . LEU A 1 149 ? 2.634 -1.578 -1.509 1.00 97.00 149 LEU A CA 1
ATOM 1107 C C . LEU A 1 149 ? 3.000 -2.361 -2.763 1.00 97.00 149 LEU A C 1
ATOM 1109 O O . LEU A 1 149 ? 2.803 -3.570 -2.821 1.00 97.00 149 LEU A O 1
ATOM 1113 N N . ARG A 1 150 ? 3.612 -1.715 -3.750 1.00 96.12 150 ARG A N 1
ATOM 1114 C CA . ARG A 1 150 ? 4.143 -2.418 -4.926 1.00 96.12 150 ARG A CA 1
ATOM 1115 C C . ARG A 1 150 ? 5.400 -1.753 -5.453 1.00 96.12 150 ARG A C 1
ATOM 1117 O O . ARG A 1 150 ? 5.667 -0.591 -5.145 1.00 96.12 150 ARG A O 1
ATOM 1124 N N . ARG A 1 151 ? 6.172 -2.479 -6.262 1.00 94.56 151 ARG A N 1
ATOM 1125 C CA . ARG A 1 151 ? 7.303 -1.897 -6.996 1.00 94.56 151 ARG A CA 1
ATOM 1126 C C . ARG A 1 151 ? 6.806 -1.355 -8.335 1.00 94.56 151 ARG A C 1
ATOM 1128 O O . ARG A 1 151 ? 6.222 -2.099 -9.110 1.00 94.56 151 ARG A O 1
ATOM 1135 N N . GLU A 1 152 ? 7.039 -0.076 -8.612 1.00 91.69 152 GLU A N 1
ATOM 1136 C CA . GLU A 1 152 ? 6.661 0.571 -9.877 1.00 91.69 152 GLU A CA 1
ATOM 1137 C C . GLU A 1 152 ? 7.876 1.140 -10.622 1.00 91.69 152 GLU A C 1
ATOM 1139 O O . GLU A 1 152 ? 8.864 1.583 -10.025 1.00 91.69 152 GLU A O 1
ATOM 1144 N N . GLY A 1 153 ? 7.740 1.206 -11.949 1.00 87.62 153 GLY A N 1
ATOM 1145 C CA . GLY A 1 153 ? 8.643 1.922 -12.844 1.00 87.62 153 GLY A CA 1
ATOM 1146 C C . GLY A 1 153 ? 9.960 1.205 -13.141 1.00 87.62 153 GLY A C 1
ATOM 1147 O O . GLY A 1 153 ? 10.266 0.144 -12.599 1.00 87.62 153 GLY A O 1
ATOM 1148 N N . ILE A 1 154 ? 10.759 1.836 -14.004 1.00 84.12 154 ILE A N 1
ATOM 1149 C CA . ILE A 1 154 ? 12.043 1.313 -14.503 1.00 84.12 154 ILE A CA 1
ATOM 1150 C C . ILE A 1 154 ? 13.023 1.058 -13.348 1.00 84.12 154 ILE A C 1
ATOM 1152 O O . ILE A 1 154 ? 13.701 0.038 -13.302 1.00 84.12 154 ILE A O 1
ATOM 1156 N N . TYR A 1 155 ? 13.019 1.940 -12.349 1.00 83.38 155 TYR A N 1
ATOM 1157 C CA . TYR A 1 155 ? 13.875 1.838 -11.163 1.00 83.38 155 TYR A CA 1
ATOM 1158 C C . TYR A 1 155 ? 13.297 0.940 -10.059 1.00 83.38 155 TYR A C 1
ATOM 1160 O O . TYR A 1 155 ? 13.854 0.884 -8.964 1.00 83.38 155 TYR A O 1
ATOM 1168 N N . ARG A 1 156 ? 12.162 0.267 -10.315 1.00 86.56 156 ARG A N 1
ATOM 1169 C CA . ARG A 1 156 ? 11.480 -0.644 -9.385 1.00 86.56 156 ARG A CA 1
ATOM 1170 C C . ARG A 1 156 ? 11.348 -0.064 -7.966 1.00 86.56 156 ARG A C 1
ATOM 1172 O O . ARG A 1 156 ? 11.676 -0.739 -6.981 1.00 86.56 156 ARG A O 1
ATOM 1179 N N . LYS A 1 157 ? 10.897 1.189 -7.884 1.00 91.88 157 LYS A N 1
ATOM 1180 C CA . LYS A 1 157 ? 10.748 1.954 -6.637 1.00 91.88 157 LYS A CA 1
ATOM 1181 C C . LYS A 1 157 ? 9.543 1.449 -5.863 1.00 91.88 157 LYS A C 1
ATOM 1183 O O . LYS A 1 157 ? 8.538 1.093 -6.477 1.00 91.88 157 LYS A O 1
ATOM 1188 N N . TRP A 1 158 ? 9.620 1.449 -4.537 1.00 96.19 158 TRP A N 1
ATOM 1189 C CA . TRP A 1 158 ? 8.457 1.115 -3.729 1.00 96.19 158 TRP A CA 1
ATOM 1190 C C . TRP A 1 158 ? 7.463 2.270 -3.750 1.00 96.19 158 TRP A C 1
ATOM 1192 O O . TRP A 1 158 ? 7.821 3.434 -3.593 1.00 96.19 158 TRP A O 1
ATOM 1202 N N . VAL A 1 159 ? 6.203 1.936 -3.990 1.00 95.75 159 VAL A N 1
ATOM 1203 C CA . VAL A 1 159 ? 5.094 2.880 -4.022 1.00 95.75 159 VAL A CA 1
ATOM 1204 C C . VAL A 1 159 ? 4.024 2.370 -3.080 1.00 95.75 159 VAL A C 1
ATOM 1206 O O . VAL A 1 159 ? 3.589 1.224 -3.198 1.00 95.75 159 VAL A O 1
ATOM 1209 N N . ALA A 1 160 ? 3.610 3.241 -2.165 1.00 96.56 160 ALA A N 1
ATOM 1210 C CA . ALA A 1 160 ? 2.473 3.013 -1.296 1.00 96.56 160 ALA A CA 1
ATOM 1211 C C . ALA A 1 160 ? 1.219 3.667 -1.878 1.00 96.56 160 ALA A C 1
ATOM 1213 O O . ALA A 1 160 ? 1.268 4.780 -2.411 1.00 96.56 160 ALA A O 1
ATOM 1214 N N . ARG A 1 161 ? 0.096 2.964 -1.781 1.00 95.94 161 ARG A N 1
ATOM 1215 C CA . ARG A 1 161 ? -1.229 3.448 -2.157 1.00 95.94 161 ARG A CA 1
ATOM 1216 C C . ARG A 1 161 ? -2.197 3.194 -1.014 1.00 95.94 161 ARG A C 1
ATOM 1218 O O . ARG A 1 161 ? -2.141 2.137 -0.393 1.00 95.94 161 ARG A O 1
ATOM 1225 N N . THR A 1 162 ? -3.082 4.140 -0.749 1.00 94.25 162 THR A N 1
ATOM 1226 C CA . THR A 1 162 ? -4.180 3.953 0.205 1.00 94.25 162 THR A CA 1
ATOM 1227 C C . THR A 1 162 ? -5.221 2.976 -0.349 1.00 94.25 162 THR A C 1
ATOM 1229 O O . THR A 1 162 ? -5.216 2.641 -1.537 1.00 94.25 162 THR A O 1
ATOM 1232 N N . VAL A 1 163 ? -6.163 2.551 0.496 1.00 92.44 163 VAL A N 1
ATOM 1233 C CA . VAL A 1 163 ? -7.359 1.796 0.072 1.00 92.44 163 VAL A CA 1
ATOM 1234 C C . VAL A 1 163 ? -8.201 2.522 -0.982 1.00 92.44 163 VAL A C 1
ATOM 1236 O O . VAL A 1 163 ? -8.801 1.880 -1.836 1.00 92.44 163 VAL A O 1
ATOM 1239 N N . THR A 1 164 ? -8.173 3.855 -1.000 1.00 90.00 164 THR A N 1
ATOM 1240 C CA . THR A 1 164 ? -8.805 4.693 -2.035 1.00 90.00 164 THR A CA 1
ATOM 1241 C C . THR A 1 164 ? -7.954 4.840 -3.305 1.00 90.00 164 THR A C 1
ATOM 1243 O O . THR A 1 164 ? -8.233 5.691 -4.145 1.00 90.00 164 THR A O 1
ATOM 1246 N N . ALA A 1 165 ? -6.901 4.028 -3.453 1.00 87.44 165 ALA A N 1
ATOM 1247 C CA . ALA A 1 165 ? -5.931 4.049 -4.548 1.00 87.44 165 ALA A CA 1
ATOM 1248 C C . ALA A 1 165 ? -5.143 5.366 -4.705 1.00 87.44 165 ALA A C 1
ATOM 1250 O O . ALA A 1 165 ? -4.456 5.557 -5.714 1.00 87.44 165 ALA A O 1
ATOM 1251 N N . VAL A 1 166 ? -5.168 6.246 -3.698 1.00 92.00 166 VAL A N 1
ATOM 1252 C CA . VAL A 1 166 ? -4.368 7.474 -3.686 1.00 92.00 166 VAL A CA 1
ATOM 1253 C C . VAL A 1 166 ? -2.912 7.105 -3.446 1.00 92.00 166 VAL A C 1
ATOM 1255 O O . VAL A 1 166 ? -2.574 6.394 -2.499 1.00 92.00 166 VAL A O 1
ATOM 1258 N N . LYS A 1 167 ? -2.029 7.570 -4.330 1.00 93.94 167 LYS A N 1
ATOM 1259 C CA . LYS A 1 167 ? -0.588 7.347 -4.210 1.00 93.94 167 LYS A CA 1
ATOM 1260 C C . LYS A 1 167 ? -0.021 8.231 -3.103 1.00 93.94 167 LYS A C 1
ATOM 1262 O O . LYS A 1 167 ? -0.123 9.452 -3.180 1.00 93.94 167 LYS A O 1
ATOM 1267 N N . VAL A 1 168 ? 0.623 7.612 -2.118 1.00 92.06 168 VAL A N 1
ATOM 1268 C CA . VAL A 1 168 ? 1.348 8.336 -1.069 1.00 92.06 168 VAL A CA 1
ATOM 1269 C C . VAL A 1 168 ? 2.595 8.960 -1.690 1.00 92.06 168 VAL A C 1
ATOM 1271 O O . VAL A 1 168 ? 3.327 8.312 -2.446 1.00 92.06 168 VAL A O 1
ATOM 1274 N N . SER A 1 169 ? 2.812 10.242 -1.417 1.00 88.12 169 SER A N 1
ATOM 1275 C CA . SER A 1 169 ? 3.859 11.028 -2.059 1.00 88.12 169 SER A CA 1
ATOM 1276 C C . SER A 1 169 ? 5.271 10.699 -1.541 1.00 88.12 169 SER A C 1
ATOM 1278 O O . SER A 1 169 ? 5.495 10.127 -0.469 1.00 88.12 169 SER A O 1
ATOM 1280 N N . GLY A 1 170 ? 6.265 11.082 -2.345 1.00 84.69 170 GLY A N 1
ATOM 1281 C CA . GLY A 1 170 ? 7.681 11.006 -1.996 1.00 84.69 170 GLY A CA 1
ATOM 1282 C C . GLY A 1 170 ? 8.395 9.730 -2.448 1.00 84.69 170 GLY A C 1
ATOM 1283 O O . GLY A 1 170 ? 7.801 8.684 -2.696 1.00 84.69 170 GLY A O 1
ATOM 1284 N N . HIS A 1 171 ? 9.719 9.831 -2.540 1.00 86.19 171 HIS A N 1
ATOM 1285 C CA . HIS A 1 171 ? 10.593 8.722 -2.909 1.00 86.19 171 HIS A CA 1
ATOM 1286 C C . HIS A 1 171 ? 10.711 7.713 -1.762 1.00 86.19 171 HIS A C 1
ATOM 1288 O O . HIS A 1 171 ? 10.854 8.130 -0.612 1.00 86.19 171 HIS A O 1
ATOM 1294 N N . LYS A 1 172 ? 10.629 6.412 -2.076 1.00 92.19 172 LYS A N 1
ATOM 1295 C CA . LYS A 1 172 ? 10.745 5.303 -1.117 1.00 92.19 172 LYS A CA 1
ATOM 1296 C C . LYS A 1 172 ? 11.633 4.198 -1.717 1.00 92.19 172 LYS A C 1
ATOM 1298 O O . LYS A 1 172 ? 11.144 3.367 -2.490 1.00 92.19 172 LYS A O 1
ATOM 1303 N N . PRO A 1 173 ? 12.951 4.212 -1.451 1.00 89.38 173 PRO A N 1
ATOM 1304 C CA . PRO A 1 173 ? 13.878 3.197 -1.948 1.00 89.38 173 PRO A CA 1
ATOM 1305 C C . PRO A 1 173 ? 13.584 1.808 -1.374 1.00 89.38 173 PRO A C 1
ATOM 1307 O O . PRO A 1 173 ? 13.793 0.808 -2.060 1.00 89.38 173 PRO A O 1
ATOM 1310 N N . THR A 1 174 ? 13.060 1.729 -0.148 1.00 95.38 174 THR A N 1
ATOM 1311 C CA . THR A 1 174 ? 12.812 0.463 0.549 1.00 95.38 174 THR A CA 1
ATOM 1312 C C . THR A 1 174 ? 11.325 0.216 0.809 1.00 95.38 174 THR A C 1
ATOM 1314 O O . THR A 1 174 ? 10.515 1.139 0.917 1.00 95.38 174 THR A O 1
ATOM 1317 N N . ARG A 1 175 ? 10.957 -1.067 0.949 1.00 95.62 175 ARG A N 1
ATOM 1318 C CA . ARG A 1 175 ? 9.589 -1.482 1.305 1.00 95.62 175 ARG A CA 1
ATOM 1319 C C . ARG A 1 175 ? 9.169 -0.916 2.661 1.00 95.62 175 ARG A C 1
ATOM 1321 O O . ARG A 1 175 ? 8.037 -0.473 2.810 1.00 95.62 175 ARG A O 1
ATOM 1328 N N . ARG A 1 176 ? 10.093 -0.923 3.630 1.00 95.69 176 ARG A N 1
ATOM 1329 C CA . ARG A 1 176 ? 9.872 -0.413 4.989 1.00 95.69 176 ARG A CA 1
ATOM 1330 C C . ARG A 1 176 ? 9.546 1.076 4.977 1.00 95.69 176 ARG A C 1
ATOM 1332 O O . ARG A 1 176 ? 8.600 1.487 5.631 1.00 95.69 176 ARG A O 1
ATOM 1339 N N . GLU A 1 177 ? 10.273 1.875 4.202 1.00 95.00 177 GLU A N 1
ATOM 1340 C CA . GLU A 1 177 ? 9.978 3.306 4.094 1.00 95.00 177 GLU A CA 1
ATOM 1341 C C . GLU A 1 177 ? 8.618 3.569 3.448 1.00 95.00 177 GLU A C 1
ATOM 1343 O O . GLU A 1 177 ? 7.893 4.461 3.886 1.00 95.00 177 GLU A O 1
ATOM 1348 N N . ALA A 1 178 ? 8.246 2.794 2.424 1.00 96.06 178 ALA A N 1
ATOM 1349 C CA . ALA A 1 178 ? 6.923 2.909 1.816 1.00 96.06 178 ALA A CA 1
ATOM 1350 C C . ALA A 1 178 ? 5.803 2.556 2.809 1.00 96.06 178 ALA A C 1
ATOM 1352 O O . ALA A 1 178 ? 4.794 3.256 2.848 1.00 96.06 178 ALA A O 1
ATOM 1353 N N . LEU A 1 179 ? 6.007 1.530 3.645 1.00 95.50 179 LEU A N 1
ATOM 1354 C CA . LEU A 1 179 ? 5.093 1.189 4.736 1.00 95.50 179 LEU A CA 1
ATOM 1355 C C . LEU A 1 179 ? 4.963 2.340 5.743 1.00 95.50 179 LEU A C 1
ATOM 1357 O O . LEU A 1 179 ? 3.854 2.789 6.008 1.00 95.50 179 LEU A O 1
ATOM 1361 N N . MET A 1 180 ? 6.083 2.864 6.248 1.00 94.88 180 MET A N 1
ATOM 1362 C CA . MET A 1 180 ? 6.087 3.980 7.203 1.00 94.88 180 MET A CA 1
ATOM 1363 C C . MET A 1 180 ? 5.354 5.209 6.660 1.00 94.88 180 MET A C 1
ATOM 1365 O O . MET A 1 180 ? 4.599 5.851 7.381 1.00 94.88 180 MET A O 1
ATOM 1369 N N . ALA A 1 181 ? 5.537 5.524 5.377 1.00 94.31 181 ALA A N 1
ATOM 1370 C CA . ALA A 1 181 ? 4.849 6.644 4.748 1.00 94.31 181 ALA A CA 1
ATOM 1371 C C . ALA A 1 181 ? 3.338 6.429 4.634 1.00 94.31 181 ALA A C 1
ATOM 1373 O O . ALA A 1 181 ? 2.579 7.383 4.780 1.00 94.31 181 ALA A O 1
ATOM 1374 N N . LEU A 1 182 ? 2.900 5.190 4.393 1.00 94.19 182 LEU A N 1
ATOM 1375 C CA . LEU A 1 182 ? 1.481 4.846 4.398 1.00 94.19 182 LEU A CA 1
ATOM 1376 C C . LEU A 1 182 ? 0.873 5.023 5.794 1.00 94.19 182 LEU A C 1
ATOM 1378 O O . LEU A 1 182 ? -0.202 5.603 5.914 1.00 94.19 182 LEU A O 1
ATOM 1382 N N . LEU A 1 183 ? 1.568 4.564 6.838 1.00 93.38 183 LEU A N 1
ATOM 1383 C CA . LEU A 1 183 ? 1.120 4.717 8.224 1.00 93.38 183 LEU A CA 1
ATOM 1384 C C . LEU A 1 183 ? 1.053 6.192 8.632 1.00 93.38 183 LEU A C 1
ATOM 1386 O O . LEU A 1 183 ? 0.038 6.636 9.160 1.00 93.38 183 LEU A O 1
ATOM 1390 N N . LEU A 1 184 ? 2.087 6.976 8.307 1.00 91.88 184 LEU A N 1
ATOM 1391 C CA . LEU A 1 184 ? 2.110 8.413 8.582 1.00 91.88 184 LEU A CA 1
ATOM 1392 C C . LEU A 1 184 ? 0.972 9.148 7.863 1.00 91.88 184 LEU A C 1
ATOM 1394 O O . LEU A 1 184 ? 0.335 10.018 8.449 1.00 91.88 184 LEU A O 1
ATOM 1398 N N . HIS A 1 185 ? 0.681 8.776 6.613 1.00 91.44 185 HIS A N 1
ATOM 1399 C CA . HIS A 1 185 ? -0.443 9.337 5.865 1.00 91.44 185 HIS A CA 1
ATOM 1400 C C . HIS A 1 185 ? -1.787 9.048 6.552 1.00 91.44 185 HIS A C 1
ATOM 1402 O O . HIS A 1 185 ? -2.642 9.928 6.613 1.00 91.44 185 HIS A O 1
ATOM 1408 N N . HIS A 1 186 ? -1.987 7.838 7.082 1.00 89.06 186 HIS A N 1
ATOM 1409 C CA . HIS A 1 186 ? -3.204 7.492 7.828 1.00 89.06 186 HIS A CA 1
ATOM 1410 C C . HIS A 1 186 ? -3.325 8.254 9.145 1.00 89.06 186 HIS A C 1
ATOM 1412 O O . HIS A 1 186 ? -4.393 8.789 9.428 1.00 89.06 186 HIS A O 1
ATOM 1418 N N . GLN A 1 187 ? -2.235 8.395 9.901 1.00 89.19 187 GLN A N 1
ATOM 1419 C CA . GLN A 1 187 ? -2.228 9.201 11.128 1.00 89.19 187 GLN A CA 1
ATOM 1420 C C . GLN A 1 187 ? -2.562 10.672 10.845 1.00 89.19 187 GLN A C 1
ATOM 1422 O O . GLN A 1 187 ? -3.383 11.272 11.534 1.00 89.19 187 GLN A O 1
ATOM 1427 N N . GLN A 1 188 ? -1.978 11.248 9.790 1.00 88.06 188 GLN A N 1
ATOM 1428 C CA . GLN A 1 188 ? -2.277 12.618 9.368 1.00 88.06 188 GLN A CA 1
ATOM 1429 C C . GLN A 1 188 ? -3.729 12.775 8.907 1.00 88.06 188 GLN A C 1
ATOM 1431 O O . GLN A 1 188 ? -4.367 13.774 9.230 1.00 88.06 188 GLN A O 1
ATOM 1436 N N . ALA A 1 189 ? -4.267 11.791 8.182 1.00 84.75 189 ALA A N 1
ATOM 1437 C CA . ALA A 1 189 ? -5.666 11.792 7.770 1.00 84.75 189 ALA A CA 1
ATOM 1438 C C . ALA A 1 189 ? -6.610 11.714 8.980 1.00 84.75 189 ALA A C 1
ATOM 1440 O O . ALA A 1 189 ? -7.588 12.452 9.025 1.00 84.75 189 ALA A O 1
ATOM 1441 N N . ALA A 1 190 ? -6.292 10.894 9.985 1.00 82.25 190 ALA A N 1
ATOM 1442 C CA . ALA A 1 190 ? -7.075 10.806 11.214 1.00 82.25 190 ALA A CA 1
ATOM 1443 C C . ALA A 1 190 ? -7.080 12.131 12.002 1.00 82.25 190 ALA A C 1
ATOM 1445 O O . ALA A 1 190 ? -8.110 12.526 12.540 1.00 82.25 190 ALA A O 1
ATOM 1446 N N . GLN A 1 191 ? -5.954 12.853 12.020 1.00 80.94 191 GLN A N 1
ATOM 1447 C CA . GLN A 1 191 ? -5.821 14.146 12.706 1.00 80.94 191 GLN A CA 1
ATOM 1448 C C . GLN A 1 191 ? -6.416 15.328 11.917 1.00 80.94 191 GLN A C 1
ATOM 1450 O O . GLN A 1 191 ? -6.859 16.311 12.508 1.00 80.94 191 GLN A O 1
ATOM 1455 N N . GLY A 1 192 ? -6.415 15.258 10.582 1.00 68.81 192 GLY A N 1
ATOM 1456 C CA . GLY A 1 192 ? -6.832 16.350 9.695 1.00 68.81 192 GLY A CA 1
ATOM 1457 C C . GLY A 1 192 ? -8.344 16.503 9.503 1.00 68.81 192 GLY A C 1
ATOM 1458 O O . GLY A 1 192 ? -8.779 17.519 8.974 1.00 68.81 192 GLY A O 1
ATOM 1459 N N . VAL A 1 193 ? -9.153 15.533 9.938 1.00 55.75 193 VAL A N 1
ATOM 1460 C CA . VAL A 1 193 ? -10.621 15.513 9.745 1.00 55.75 193 VAL A CA 1
ATOM 1461 C C . VAL A 1 193 ? -11.380 16.355 10.797 1.00 55.75 193 VAL A C 1
ATOM 1463 O O . VAL A 1 193 ? -12.605 16.389 10.806 1.00 55.75 193 VAL A O 1
ATOM 1466 N N . GLY A 1 194 ? -10.673 17.091 11.664 1.00 47.78 194 GLY A N 1
ATOM 1467 C CA . GLY A 1 194 ? -11.255 17.904 12.743 1.00 47.78 194 GLY A CA 1
ATOM 1468 C C . GLY A 1 194 ? -11.164 19.431 12.593 1.00 47.78 194 GLY A C 1
ATOM 1469 O O . GLY A 1 194 ? -11.233 20.112 13.616 1.00 47.78 194 GLY A O 1
ATOM 1470 N N . ARG A 1 195 ? -10.956 19.986 11.390 1.00 39.22 195 ARG A N 1
ATOM 1471 C CA . ARG A 1 195 ? -10.943 21.447 11.160 1.00 39.22 195 ARG A CA 1
ATOM 1472 C C . ARG A 1 195 ? -12.040 21.909 10.217 1.00 39.22 195 ARG A C 1
ATOM 1474 O O . ARG A 1 195 ? -12.252 21.222 9.196 1.00 39.22 195 ARG A O 1
#

Radius of gyration: 30.08 Å; Cα contacts (8 Å, |Δi|>4): 150; chains: 1; bounding box: 79×75×56 Å

Organism: NCBI:txid1931992